Protein AF-A0A395HNA8-F1 (afdb_monomer_lite)

Structure (mmCIF, N/CA/C/O backbone):
data_AF-A0A395HNA8-F1
#
_entry.id   AF-A0A395HNA8-F1
#
loop_
_atom_site.group_PDB
_atom_site.id
_atom_site.type_symbol
_atom_site.label_atom_id
_atom_site.label_alt_id
_atom_site.label_comp_id
_atom_site.label_asym_id
_atom_site.label_entity_id
_atom_site.label_seq_id
_atom_site.pdbx_PDB_ins_code
_atom_site.Cartn_x
_atom_site.Cartn_y
_atom_site.Cartn_z
_atom_site.occupancy
_atom_site.B_iso_or_equiv
_atom_site.auth_seq_id
_atom_site.auth_comp_id
_atom_site.auth_asym_id
_atom_site.auth_atom_id
_atom_site.pdbx_PDB_model_num
ATOM 1 N N . MET A 1 1 ? -15.014 21.613 -19.833 1.00 39.00 1 MET A N 1
ATOM 2 C CA . MET A 1 1 ? -14.353 20.882 -18.732 1.00 39.00 1 MET A CA 1
ATOM 3 C C . MET A 1 1 ? -13.780 19.613 -19.334 1.00 39.00 1 MET A C 1
ATOM 5 O O . MET A 1 1 ? -14.557 18.768 -19.755 1.00 39.00 1 MET A O 1
ATOM 9 N N . GLY A 1 2 ? -12.462 19.560 -19.545 1.00 47.81 2 GLY A N 1
ATOM 10 C CA . GLY A 1 2 ? -11.813 18.391 -20.146 1.00 47.81 2 GLY A CA 1
ATOM 11 C C . GLY A 1 2 ? -11.965 17.175 -19.237 1.00 47.81 2 GLY A C 1
ATOM 12 O O . GLY A 1 2 ? -11.957 17.330 -18.017 1.00 47.81 2 GLY A O 1
ATOM 13 N N . ALA A 1 3 ? -12.154 15.992 -19.821 1.00 52.19 3 ALA A N 1
ATOM 14 C CA . ALA A 1 3 ? -12.231 14.750 -19.063 1.00 52.19 3 ALA A CA 1
ATOM 15 C C . ALA A 1 3 ? -10.978 14.605 -18.183 1.00 52.19 3 ALA A C 1
ATOM 17 O O . ALA A 1 3 ? -9.857 14.671 -18.689 1.00 52.19 3 ALA A O 1
ATOM 18 N N . THR A 1 4 ? -11.173 14.443 -16.874 1.00 70.62 4 THR A N 1
ATOM 19 C CA . THR A 1 4 ? -10.102 14.177 -15.909 1.00 70.62 4 THR A CA 1
ATOM 20 C C . THR A 1 4 ? -9.302 12.963 -16.372 1.00 70.62 4 THR A C 1
ATOM 22 O O . THR A 1 4 ? -9.892 11.926 -16.690 1.00 70.62 4 THR A O 1
ATOM 25 N N . SER A 1 5 ? -7.973 13.077 -16.454 1.00 89.06 5 SER A N 1
ATOM 26 C CA . SER A 1 5 ? -7.165 11.969 -16.958 1.00 89.06 5 SER A CA 1
ATOM 27 C C . SER A 1 5 ? -7.232 10.778 -15.995 1.00 89.06 5 SER A C 1
ATOM 29 O O . SER A 1 5 ? -7.458 10.933 -14.793 1.00 89.06 5 SER A O 1
ATOM 31 N N . ILE A 1 6 ? -7.001 9.564 -16.503 1.00 90.75 6 ILE A N 1
ATOM 32 C CA . ILE A 1 6 ? -6.923 8.353 -15.666 1.00 90.75 6 ILE A CA 1
ATOM 33 C C . ILE A 1 6 ? -5.898 8.530 -14.534 1.00 90.75 6 ILE A C 1
ATOM 35 O O . ILE A 1 6 ? -6.117 8.077 -13.415 1.00 90.75 6 ILE A O 1
ATOM 39 N N . LEU A 1 7 ? -4.792 9.223 -14.807 1.00 91.12 7 LEU A N 1
ATOM 40 C CA . LEU A 1 7 ? -3.753 9.479 -13.816 1.00 91.12 7 LEU A CA 1
ATOM 41 C C . LEU A 1 7 ? -4.215 10.458 -12.731 1.00 91.12 7 LEU A C 1
ATOM 43 O O . LEU A 1 7 ? -3.875 10.263 -11.567 1.00 91.12 7 LEU A O 1
ATOM 47 N N . ASP A 1 8 ? -5.023 11.459 -13.075 1.00 91.44 8 ASP A N 1
ATOM 48 C CA . ASP A 1 8 ? -5.587 12.390 -12.090 1.00 91.44 8 ASP A CA 1
ATOM 49 C C . ASP A 1 8 ? -6.594 11.672 -11.182 1.00 91.44 8 ASP A C 1
ATOM 51 O O . ASP A 1 8 ? -6.553 11.828 -9.963 1.00 91.44 8 ASP A O 1
ATOM 55 N N . ARG A 1 9 ? -7.442 10.805 -11.759 1.00 94.12 9 ARG A N 1
ATOM 56 C CA . ARG A 1 9 ? -8.370 9.954 -10.992 1.00 94.12 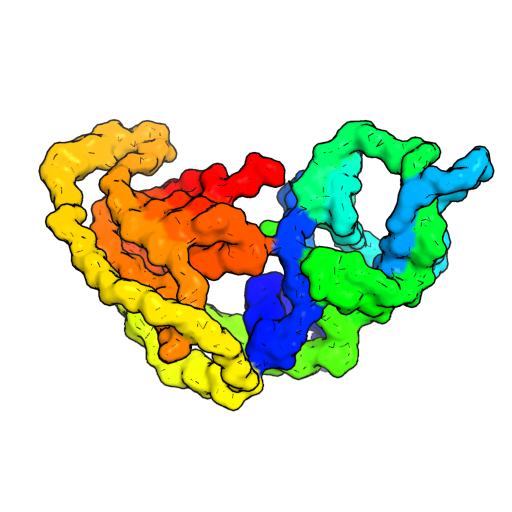9 ARG A CA 1
ATOM 57 C C . ARG A 1 9 ? -7.619 9.025 -10.042 1.00 94.12 9 ARG A C 1
ATOM 59 O O . ARG A 1 9 ? -7.966 8.935 -8.870 1.00 94.12 9 ARG A O 1
ATOM 66 N N . LEU A 1 10 ? -6.556 8.375 -10.521 1.00 92.81 10 LEU A N 1
ATOM 67 C CA . LEU A 1 10 ? -5.729 7.503 -9.686 1.00 92.81 10 LEU A CA 1
ATOM 68 C C . LEU A 1 10 ? -4.993 8.291 -8.591 1.00 92.81 10 LEU A C 1
ATOM 70 O O . LEU A 1 10 ? -4.874 7.808 -7.471 1.00 92.81 10 LEU A O 1
ATOM 74 N N . SER A 1 11 ? -4.554 9.520 -8.882 1.00 92.88 11 SER A N 1
ATOM 75 C CA . SER A 1 11 ? -3.920 10.410 -7.897 1.00 92.88 11 SER A CA 1
ATOM 76 C C . SER A 1 11 ? -4.855 10.823 -6.763 1.00 92.88 11 SER A C 1
ATOM 78 O O . SER A 1 11 ? -4.369 11.158 -5.683 1.00 92.88 11 SER A O 1
ATOM 80 N N . ALA A 1 12 ? -6.172 10.807 -6.973 1.00 93.56 12 ALA A N 1
ATOM 81 C CA . ALA A 1 12 ? -7.147 11.127 -5.933 1.00 93.56 12 ALA A CA 1
ATOM 82 C C . ALA A 1 12 ? -7.336 9.989 -4.912 1.00 93.56 12 ALA A C 1
ATOM 84 O O . ALA A 1 12 ? -7.778 10.248 -3.798 1.00 93.56 12 ALA A O 1
ATOM 85 N N . LEU A 1 13 ? -6.959 8.756 -5.262 1.00 93.81 13 LEU A N 1
ATOM 86 C CA . LEU A 1 13 ? -7.091 7.571 -4.412 1.00 93.81 13 LEU A CA 1
ATOM 87 C C . LEU A 1 13 ? -5.788 7.279 -3.644 1.00 93.81 13 LEU A C 1
ATOM 89 O O . LEU A 1 13 ? -4.713 7.796 -3.977 1.00 93.81 13 LEU A O 1
ATOM 93 N N . ASP A 1 14 ? -5.872 6.435 -2.615 1.00 92.06 14 ASP A N 1
ATOM 94 C CA . ASP A 1 14 ? -4.711 5.831 -1.950 1.00 92.06 14 ASP A CA 1
ATOM 95 C C . ASP A 1 14 ? -4.499 4.368 -2.372 1.00 92.06 14 ASP A C 1
ATOM 97 O O . ASP A 1 14 ? -5.388 3.708 -2.921 1.00 92.06 14 ASP A O 1
ATOM 101 N N . THR A 1 15 ? -3.286 3.855 -2.149 1.00 93.69 15 THR A N 1
ATOM 102 C CA . THR A 1 15 ? -2.931 2.475 -2.519 1.00 93.69 15 THR A CA 1
ATOM 103 C C . THR A 1 15 ? -3.811 1.435 -1.827 1.00 93.69 15 THR A C 1
ATOM 105 O O . THR A 1 15 ? -4.119 0.401 -2.422 1.00 93.69 15 THR A O 1
ATOM 108 N N . ASN A 1 16 ? -4.258 1.698 -0.598 1.00 91.06 16 ASN A N 1
ATOM 109 C CA . ASN A 1 16 ? -5.049 0.759 0.188 1.00 91.06 16 ASN A CA 1
ATOM 110 C C . ASN A 1 16 ? -6.434 0.555 -0.421 1.00 91.06 16 ASN A C 1
ATOM 112 O O . ASN A 1 16 ? -6.836 -0.592 -0.613 1.00 91.06 16 ASN A O 1
ATOM 116 N N . THR A 1 17 ? -7.087 1.640 -0.819 1.00 92.75 17 THR A N 1
ATOM 117 C CA . THR A 1 17 ? -8.378 1.643 -1.509 1.00 92.75 17 THR A CA 1
ATOM 118 C C . THR A 1 17 ? -8.298 0.909 -2.847 1.00 92.75 17 THR A C 1
ATOM 120 O O . THR A 1 17 ? -9.148 0.076 -3.170 1.00 92.75 17 THR A O 1
ATOM 123 N N . VAL A 1 18 ? -7.251 1.177 -3.637 1.00 95.75 18 VAL A N 1
ATOM 124 C CA . VAL A 1 18 ? -7.047 0.504 -4.931 1.00 95.75 18 VAL A CA 1
ATOM 125 C C . VAL A 1 18 ? -6.781 -0.993 -4.729 1.00 95.75 18 VAL A C 1
ATOM 127 O O . VAL A 1 18 ? -7.312 -1.817 -5.474 1.00 95.75 18 VAL A O 1
ATOM 130 N N . SER A 1 19 ? -6.009 -1.358 -3.702 1.00 93.88 19 SER A N 1
ATOM 131 C CA . SER A 1 19 ? -5.767 -2.752 -3.312 1.00 93.88 19 SER A CA 1
ATOM 132 C C . SER A 1 19 ? -7.059 -3.476 -2.912 1.00 93.88 19 SER A C 1
ATOM 134 O O . SER A 1 19 ? -7.301 -4.586 -3.385 1.00 93.88 19 SER A O 1
ATOM 136 N N . ASP A 1 20 ? -7.930 -2.842 -2.116 1.00 90.69 20 ASP A N 1
ATOM 137 C CA . ASP A 1 20 ? -9.228 -3.422 -1.740 1.00 90.69 20 ASP A CA 1
ATOM 138 C C . ASP A 1 20 ? -10.100 -3.673 -2.971 1.00 90.69 20 ASP A C 1
ATOM 140 O O . ASP A 1 20 ? -10.641 -4.768 -3.140 1.00 90.69 20 ASP A O 1
ATOM 144 N N . ALA A 1 21 ? -10.186 -2.693 -3.875 1.00 93.19 21 ALA A N 1
ATOM 145 C CA . ALA A 1 21 ? -10.936 -2.836 -5.118 1.00 93.19 21 ALA A CA 1
ATOM 146 C C . ALA A 1 21 ? -10.423 -4.007 -5.975 1.00 93.19 21 ALA A C 1
ATOM 148 O O . ALA A 1 21 ? -11.216 -4.792 -6.494 1.00 93.19 21 ALA A O 1
ATOM 149 N N . LEU A 1 22 ? -9.104 -4.162 -6.104 1.00 93.62 22 LEU A N 1
ATOM 150 C CA . LEU A 1 22 ? -8.510 -5.307 -6.796 1.00 93.62 22 LEU A CA 1
ATOM 151 C C . LEU A 1 22 ? -8.852 -6.632 -6.104 1.00 93.62 22 LEU A C 1
ATOM 153 O O . LEU A 1 22 ? -9.242 -7.581 -6.785 1.00 93.62 22 LEU A O 1
ATOM 157 N N . GLY A 1 23 ? -8.768 -6.680 -4.771 1.00 89.06 23 GLY A N 1
ATOM 158 C CA . GLY A 1 23 ? -9.108 -7.855 -3.969 1.00 89.06 23 GLY A CA 1
ATOM 159 C C . GLY A 1 23 ? -10.550 -8.319 -4.185 1.00 89.06 23 GLY A C 1
ATOM 160 O O . GLY A 1 23 ? -10.779 -9.492 -4.473 1.00 89.06 23 GLY A O 1
ATOM 161 N N . PHE A 1 24 ? -11.514 -7.395 -4.152 1.00 86.25 24 PHE A N 1
ATOM 162 C CA . PHE A 1 24 ? -12.924 -7.691 -4.444 1.00 86.25 24 PHE A CA 1
ATOM 163 C C . PHE A 1 24 ? -13.160 -8.182 -5.877 1.00 86.25 24 PHE A C 1
ATOM 165 O O . PHE A 1 24 ? -14.060 -8.983 -6.115 1.00 86.25 24 PHE A O 1
ATOM 172 N N . LEU A 1 25 ? -12.345 -7.733 -6.834 1.00 88.19 25 LEU A N 1
ATOM 173 C CA . LEU A 1 25 ? -12.396 -8.187 -8.226 1.00 88.19 25 LEU A CA 1
ATOM 174 C C . LEU A 1 25 ? -11.630 -9.502 -8.463 1.00 88.19 25 LEU A C 1
ATOM 176 O O . LEU A 1 25 ? -11.565 -9.963 -9.604 1.00 88.19 25 LEU A O 1
ATOM 180 N N . GLY A 1 26 ? -11.021 -10.092 -7.427 1.00 89.62 26 GLY A N 1
ATOM 181 C CA . GLY A 1 26 ? -10.185 -11.291 -7.545 1.00 89.62 26 GLY A CA 1
ATOM 182 C C . GLY A 1 26 ? -8.881 -11.059 -8.318 1.00 89.62 26 GLY A C 1
ATOM 183 O O . GLY A 1 26 ? -8.306 -12.000 -8.866 1.00 89.62 26 GLY A O 1
ATOM 184 N N . LEU A 1 27 ? -8.419 -9.809 -8.406 1.00 90.75 27 LEU A N 1
ATOM 185 C CA . LEU A 1 27 ? -7.215 -9.421 -9.133 1.00 90.75 27 LEU A CA 1
ATOM 186 C C . LEU A 1 27 ? -6.031 -9.278 -8.173 1.00 90.75 27 LEU A C 1
ATOM 188 O O . LEU A 1 27 ? -6.112 -8.604 -7.149 1.00 90.75 27 LEU A O 1
ATOM 192 N N . LYS A 1 28 ? -4.889 -9.862 -8.541 1.00 91.25 28 LYS A N 1
ATOM 193 C CA . LYS A 1 28 ? -3.619 -9.629 -7.846 1.00 91.25 28 LYS A CA 1
ATOM 194 C C . LYS A 1 28 ? -2.956 -8.383 -8.418 1.00 91.25 28 LYS A C 1
ATOM 196 O O . LYS A 1 28 ? -2.616 -8.369 -9.597 1.00 91.25 28 LYS A O 1
ATOM 201 N N . GLY A 1 29 ? -2.754 -7.369 -7.584 1.00 89.56 29 GLY A N 1
ATOM 202 C CA . GLY A 1 29 ? -2.055 -6.145 -7.990 1.00 89.56 29 GLY A CA 1
ATOM 203 C C . GLY A 1 29 ? -1.286 -5.443 -6.875 1.00 89.56 29 GLY A C 1
ATOM 204 O O . GLY A 1 29 ? -0.334 -4.722 -7.157 1.00 89.56 29 GLY A O 1
ATOM 205 N N . ALA A 1 30 ? -1.627 -5.683 -5.608 1.00 88.12 30 ALA A N 1
ATOM 206 C CA . ALA A 1 30 ? -0.833 -5.198 -4.488 1.00 88.12 30 ALA A CA 1
ATOM 207 C C . ALA A 1 30 ? 0.459 -6.010 -4.332 1.00 88.12 30 ALA A C 1
ATOM 209 O O . ALA A 1 30 ? 0.435 -7.242 -4.313 1.00 88.12 30 ALA A O 1
ATOM 210 N N . THR A 1 31 ? 1.582 -5.308 -4.203 1.00 86.81 31 THR A N 1
ATOM 211 C CA . THR A 1 31 ? 2.885 -5.916 -3.905 1.00 86.81 31 THR A CA 1
ATOM 212 C C . THR A 1 31 ? 3.178 -5.818 -2.410 1.00 86.81 31 THR A C 1
ATOM 214 O O . THR A 1 31 ? 2.814 -4.839 -1.760 1.00 86.81 31 THR A O 1
ATOM 217 N N . TYR A 1 32 ? 3.859 -6.819 -1.850 1.00 83.31 32 TYR A N 1
ATOM 218 C CA . TYR A 1 32 ? 4.279 -6.818 -0.446 1.00 83.31 32 TYR A CA 1
ATOM 219 C C . TYR A 1 32 ? 5.795 -6.617 -0.331 1.00 83.31 32 TYR A C 1
ATOM 221 O O . TYR A 1 32 ? 6.582 -7.200 -1.082 1.00 83.31 32 TYR A O 1
ATOM 229 N N . GLY A 1 33 ? 6.218 -5.796 0.632 1.00 82.12 33 GLY A N 1
ATOM 230 C CA . GLY A 1 33 ? 7.631 -5.512 0.916 1.00 82.12 33 GLY A CA 1
ATOM 231 C C . GLY A 1 33 ? 8.284 -4.431 0.045 1.00 82.12 33 GLY A C 1
ATOM 232 O O . GLY A 1 33 ? 9.395 -4.021 0.358 1.00 82.12 33 GLY A O 1
ATOM 233 N N . LEU A 1 34 ? 7.613 -3.921 -0.996 1.00 89.56 34 LEU A N 1
ATOM 234 C CA . LEU A 1 34 ? 8.101 -2.772 -1.770 1.00 89.56 34 LEU A CA 1
ATOM 235 C C . LEU A 1 34 ? 7.687 -1.478 -1.063 1.00 89.56 34 LEU A C 1
ATOM 237 O O . LEU A 1 34 ? 6.536 -1.044 -1.152 1.00 89.56 34 LEU A O 1
ATOM 241 N N . ARG A 1 35 ? 8.616 -0.888 -0.310 1.00 89.56 35 ARG A N 1
ATOM 242 C CA . ARG A 1 35 ? 8.392 0.299 0.527 1.00 89.56 35 ARG A CA 1
ATOM 243 C C . ARG A 1 35 ? 9.139 1.505 -0.041 1.00 89.56 35 ARG A C 1
ATOM 245 O O . ARG A 1 35 ? 10.134 1.320 -0.746 1.00 89.56 35 ARG A O 1
ATOM 252 N N . PRO A 1 36 ? 8.689 2.738 0.242 1.00 92.25 36 PRO A N 1
ATOM 253 C CA . PRO A 1 36 ? 9.460 3.914 -0.138 1.00 92.25 36 PRO A CA 1
ATOM 254 C C . PRO A 1 36 ? 10.807 3.899 0.602 1.00 92.25 36 PRO A C 1
ATOM 256 O O . PRO A 1 36 ? 10.862 3.678 1.812 1.00 92.25 36 PRO A O 1
ATOM 259 N N . LEU A 1 37 ? 11.907 4.119 -0.119 1.00 93.12 37 LEU A N 1
ATOM 260 C CA . LEU A 1 37 ? 13.259 4.060 0.456 1.00 93.12 37 LEU A CA 1
ATOM 261 C C . LEU A 1 37 ? 13.662 5.354 1.181 1.00 93.12 37 LEU A C 1
ATOM 263 O O . LEU A 1 37 ? 14.676 5.401 1.873 1.00 93.12 37 LEU A O 1
ATOM 267 N N . TRP A 1 38 ? 12.849 6.396 1.045 1.00 91.38 38 TRP A N 1
ATOM 268 C CA . TRP A 1 38 ? 12.901 7.646 1.800 1.00 91.38 38 TRP A CA 1
ATOM 269 C C . TRP A 1 38 ? 11.474 8.183 1.967 1.00 91.38 38 TRP A C 1
ATOM 271 O O . TRP A 1 38 ? 10.526 7.484 1.620 1.00 91.38 38 TRP A O 1
ATOM 281 N N . ASP A 1 39 ? 11.283 9.391 2.500 1.00 89.38 39 ASP A N 1
ATOM 282 C CA . ASP A 1 39 ? 9.949 10.002 2.597 1.00 89.38 39 ASP A CA 1
ATOM 283 C C . ASP A 1 39 ? 9.400 10.448 1.224 1.00 89.38 39 ASP A C 1
ATOM 285 O O . ASP A 1 39 ? 9.294 11.638 0.932 1.00 89.38 39 ASP A O 1
ATOM 289 N N . CYS A 1 40 ? 9.134 9.471 0.354 1.00 90.69 40 CYS A N 1
ATOM 290 C CA . CYS A 1 40 ? 8.756 9.687 -1.035 1.00 90.69 40 CYS A CA 1
ATOM 291 C C . CYS A 1 40 ? 7.359 10.321 -1.123 1.00 90.69 40 CYS A C 1
ATOM 293 O O . CYS A 1 40 ? 6.435 9.851 -0.444 1.00 90.69 40 CYS A O 1
ATOM 295 N N . PRO A 1 41 ? 7.156 11.317 -2.004 1.00 91.56 41 PRO A N 1
ATOM 296 C CA . PRO A 1 41 ? 5.814 11.731 -2.381 1.00 91.56 41 PRO A CA 1
ATOM 297 C C . PRO A 1 41 ? 5.070 10.576 -3.067 1.00 91.56 41 PRO A C 1
ATOM 299 O O . PRO A 1 41 ? 5.676 9.686 -3.664 1.00 91.56 41 PRO A O 1
ATOM 302 N N . LYS A 1 42 ? 3.735 10.609 -3.011 1.00 92.94 42 LYS A N 1
ATOM 303 C CA . LYS A 1 42 ? 2.902 9.669 -3.770 1.00 92.94 42 LYS A CA 1
ATOM 304 C C . LYS A 1 42 ? 3.165 9.838 -5.265 1.00 92.94 42 LYS A C 1
ATOM 306 O O . LYS A 1 42 ? 3.171 10.960 -5.771 1.00 92.94 42 LYS A O 1
ATOM 311 N N . ILE A 1 43 ? 3.305 8.722 -5.970 1.00 94.31 43 ILE A N 1
ATOM 312 C CA . ILE A 1 43 ? 3.463 8.694 -7.422 1.00 94.31 43 ILE A CA 1
ATOM 313 C C . ILE A 1 43 ? 2.360 7.863 -8.067 1.00 94.31 43 ILE A C 1
ATOM 315 O O . ILE A 1 43 ? 1.935 6.834 -7.541 1.00 94.31 43 ILE A O 1
ATOM 319 N N . VAL A 1 44 ? 1.927 8.299 -9.248 1.00 95.31 44 VAL A N 1
ATOM 320 C CA . VAL A 1 44 ? 1.093 7.503 -10.150 1.00 95.31 44 VAL A CA 1
ATOM 321 C C . VAL A 1 44 ? 1.667 7.545 -11.555 1.00 95.31 44 VAL A C 1
ATOM 323 O O . VAL A 1 44 ? 2.202 8.568 -11.981 1.00 95.31 44 VAL A O 1
ATOM 326 N N . GLY A 1 45 ? 1.553 6.468 -12.318 1.00 93.62 45 GLY A N 1
ATOM 327 C CA . GLY A 1 45 ? 2.124 6.425 -13.661 1.00 93.62 45 GLY A CA 1
ATOM 328 C C . GLY A 1 45 ? 1.754 5.181 -14.442 1.00 93.62 45 GLY A C 1
ATOM 329 O O . GLY A 1 45 ? 0.947 4.373 -13.9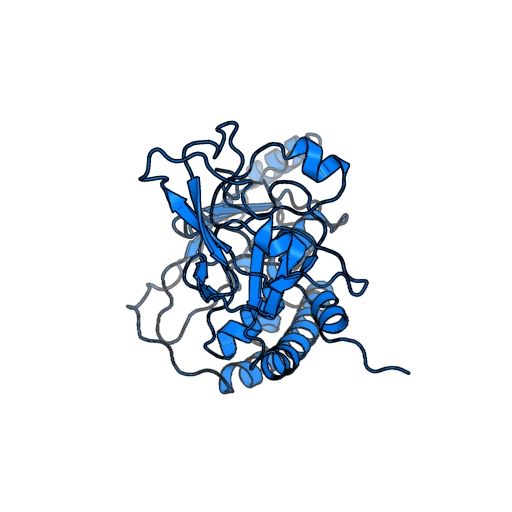93 1.00 93.62 45 GLY A O 1
ATOM 330 N N . ARG A 1 46 ? 2.353 5.051 -15.625 1.00 93.31 46 ARG A N 1
ATOM 331 C CA . ARG A 1 46 ? 2.332 3.811 -16.400 1.00 93.31 46 ARG A CA 1
ATOM 332 C C . ARG A 1 46 ? 3.640 3.055 -16.205 1.00 93.31 46 ARG A C 1
ATOM 334 O O . ARG A 1 46 ? 4.706 3.668 -16.149 1.00 93.31 46 ARG A O 1
ATOM 341 N N . ALA A 1 47 ? 3.555 1.738 -16.104 1.00 93.62 47 ALA A N 1
ATOM 342 C CA . ALA A 1 47 ? 4.688 0.860 -15.903 1.00 93.62 47 ALA A CA 1
ATOM 343 C C . ALA A 1 47 ? 5.547 0.803 -17.170 1.00 93.62 47 ALA A C 1
ATOM 345 O O . ALA A 1 47 ? 5.049 0.554 -18.268 1.00 93.62 47 ALA A O 1
ATOM 346 N N . SER A 1 48 ? 6.853 1.005 -17.004 1.00 92.81 48 SER A N 1
ATOM 347 C CA . SER A 1 48 ? 7.857 0.609 -17.991 1.00 92.81 48 SER A CA 1
ATOM 348 C C . SER A 1 48 ? 8.673 -0.526 -17.396 1.00 92.81 48 SER A C 1
ATOM 350 O O . SER A 1 48 ? 9.357 -0.332 -16.391 1.00 92.81 48 SER A O 1
ATOM 352 N N . THR A 1 49 ? 8.542 -1.726 -17.958 1.00 93.25 49 THR A N 1
ATOM 353 C CA . THR A 1 49 ? 9.092 -2.940 -17.347 1.00 93.25 49 THR A CA 1
ATOM 354 C C . THR A 1 49 ? 10.532 -3.178 -17.785 1.00 93.25 49 THR A C 1
ATOM 356 O O . THR A 1 49 ? 10.884 -3.050 -18.961 1.00 93.25 49 THR A O 1
ATOM 359 N N . VAL A 1 50 ? 11.383 -3.554 -16.827 1.00 92.44 50 VAL A N 1
ATOM 360 C CA . VAL A 1 50 ? 12.784 -3.905 -17.079 1.00 92.44 50 VAL A CA 1
ATOM 361 C C . VAL A 1 50 ? 13.139 -5.140 -16.281 1.00 92.44 50 VAL A C 1
ATOM 363 O O . VAL A 1 50 ? 13.054 -5.141 -15.054 1.00 92.44 50 VAL A O 1
ATOM 366 N N . LYS A 1 51 ? 13.570 -6.188 -16.976 1.00 91.75 51 LYS A N 1
ATOM 367 C CA . LYS A 1 51 ? 14.055 -7.406 -16.342 1.00 91.75 51 LYS A CA 1
ATOM 368 C C . LYS A 1 51 ? 15.569 -7.352 -16.257 1.00 91.75 51 LYS A C 1
ATOM 370 O O . LYS A 1 51 ? 16.251 -7.162 -17.262 1.00 91.75 51 LYS A O 1
ATOM 375 N N . VAL A 1 52 ? 16.092 -7.561 -15.058 1.00 91.25 52 VAL A N 1
ATOM 376 C CA . VAL A 1 52 ? 17.529 -7.667 -14.799 1.00 91.25 52 VAL A CA 1
ATOM 377 C C . VAL A 1 52 ? 17.858 -9.040 -14.225 1.00 91.25 52 VAL A C 1
ATOM 379 O O . VAL A 1 52 ? 16.986 -9.719 -13.683 1.00 91.25 52 VAL A O 1
ATOM 382 N N . GLY A 1 53 ? 19.108 -9.467 -14.356 1.00 89.94 53 GLY A N 1
ATOM 383 C CA . GLY A 1 53 ? 19.568 -10.748 -13.830 1.00 89.94 53 GLY A CA 1
ATOM 384 C C . GLY A 1 53 ? 21.075 -10.788 -13.623 1.00 89.94 53 GLY A C 1
ATOM 385 O O . GLY A 1 53 ? 21.761 -9.811 -13.939 1.00 89.94 53 GLY A O 1
ATOM 386 N N . PRO A 1 54 ? 21.600 -11.891 -13.064 1.00 89.56 54 PRO A N 1
ATOM 387 C CA . PRO A 1 54 ? 23.022 -12.022 -12.806 1.00 89.56 54 PRO A CA 1
ATOM 388 C C . PRO A 1 54 ? 23.800 -11.958 -14.117 1.00 89.56 54 PRO A C 1
ATOM 390 O O . PRO A 1 54 ? 23.418 -12.560 -15.122 1.00 89.56 54 PRO A O 1
ATOM 393 N N . LYS A 1 55 ? 24.914 -11.235 -14.090 1.00 84.00 55 LYS A N 1
ATOM 394 C CA . LYS A 1 55 ? 25.880 -11.258 -15.180 1.00 84.00 55 LYS A CA 1
ATOM 395 C C . LYS A 1 55 ? 26.529 -12.641 -15.231 1.00 84.00 55 LYS A C 1
ATOM 397 O O . LYS A 1 55 ? 27.071 -13.098 -14.228 1.00 84.00 55 LYS A O 1
ATOM 402 N N . THR A 1 56 ? 26.456 -13.298 -16.382 1.00 82.69 56 THR A N 1
ATOM 403 C CA . THR A 1 56 ? 27.008 -14.648 -16.593 1.00 82.69 56 THR A CA 1
ATOM 404 C C . THR A 1 56 ? 28.166 -14.665 -17.587 1.00 82.69 56 THR A C 1
ATOM 406 O O . THR A 1 56 ? 28.919 -15.633 -17.627 1.00 82.69 56 THR A O 1
ATOM 409 N N . ASP A 1 57 ? 28.353 -13.588 -18.349 1.00 75.94 57 ASP A N 1
ATOM 410 C CA . ASP A 1 57 ? 29.361 -13.447 -19.390 1.00 75.94 57 ASP A CA 1
ATOM 411 C C . ASP A 1 57 ? 30.460 -12.433 -19.020 1.00 75.94 57 ASP A C 1
ATOM 413 O O . ASP A 1 57 ? 30.312 -11.581 -18.142 1.00 75.94 57 ASP A O 1
ATOM 417 N N . ALA A 1 58 ? 31.609 -12.529 -19.694 1.00 67.38 58 ALA A N 1
ATOM 418 C CA . ALA A 1 58 ? 32.763 -11.659 -19.446 1.00 67.38 58 ALA A CA 1
ATOM 419 C C . ALA A 1 58 ? 32.654 -10.275 -20.123 1.00 67.38 58 ALA A C 1
ATOM 421 O O . ALA A 1 58 ? 33.473 -9.394 -19.855 1.00 67.38 58 ALA A O 1
ATOM 422 N N . ALA A 1 59 ? 31.660 -10.064 -20.994 1.00 64.44 59 ALA A N 1
ATOM 423 C CA . ALA A 1 59 ? 31.502 -8.836 -21.770 1.00 64.44 59 ALA A CA 1
ATOM 424 C C . ALA A 1 59 ? 31.215 -7.617 -20.878 1.00 64.44 59 ALA A C 1
ATOM 426 O O . ALA A 1 59 ? 30.600 -7.729 -19.819 1.00 64.44 59 ALA A O 1
ATOM 427 N N . SER A 1 60 ? 31.667 -6.424 -21.275 1.00 58.00 60 SER A N 1
ATOM 428 C CA . SER A 1 60 ? 31.374 -5.197 -20.522 1.00 58.00 60 SER A CA 1
ATOM 429 C C . SER A 1 60 ? 29.868 -4.910 -20.519 1.00 58.00 60 SER A C 1
ATOM 431 O O . SER A 1 60 ? 29.209 -4.981 -21.550 1.00 58.00 60 SER A O 1
ATOM 433 N N . THR A 1 61 ? 29.320 -4.577 -19.352 1.00 58.03 61 THR A N 1
ATOM 434 C CA . THR A 1 61 ? 27.909 -4.198 -19.193 1.00 58.03 61 THR A CA 1
ATOM 435 C C . THR A 1 61 ? 27.675 -2.787 -19.728 1.00 58.03 61 THR A C 1
ATOM 437 O O . THR A 1 61 ? 28.237 -1.838 -19.180 1.00 58.03 61 THR A O 1
ATOM 440 N N . THR A 1 62 ? 26.806 -2.633 -20.731 1.00 56.56 62 THR A N 1
ATOM 441 C CA . THR A 1 62 ? 26.203 -1.335 -21.092 1.00 56.56 62 THR A CA 1
ATOM 442 C C . THR A 1 62 ? 25.460 -0.753 -19.882 1.00 56.56 62 THR A C 1
ATOM 444 O O . THR A 1 62 ? 25.002 -1.501 -19.013 1.00 56.56 62 THR A O 1
ATOM 447 N N . HIS A 1 63 ? 25.350 0.578 -19.801 1.00 63.50 63 HIS A N 1
ATOM 448 C CA . HIS A 1 63 ? 24.579 1.254 -18.755 1.00 63.50 63 HIS A CA 1
ATOM 449 C C . HIS A 1 63 ? 23.178 0.636 -18.626 1.00 63.50 63 HIS A C 1
ATOM 451 O O . HIS A 1 63 ? 22.420 0.557 -19.594 1.00 63.50 63 HIS A O 1
ATOM 457 N N . LEU A 1 64 ? 22.853 0.169 -17.417 1.00 63.19 64 LEU A N 1
ATOM 458 C CA . LEU A 1 64 ? 21.524 -0.348 -17.108 1.00 63.19 64 LEU A CA 1
ATOM 459 C C . LEU A 1 64 ? 20.498 0.760 -17.394 1.00 63.19 64 LEU A C 1
ATOM 461 O O . LEU A 1 64 ? 20.736 1.914 -17.042 1.00 63.19 64 LEU A O 1
ATOM 465 N N . LEU A 1 65 ? 19.351 0.395 -17.974 1.00 69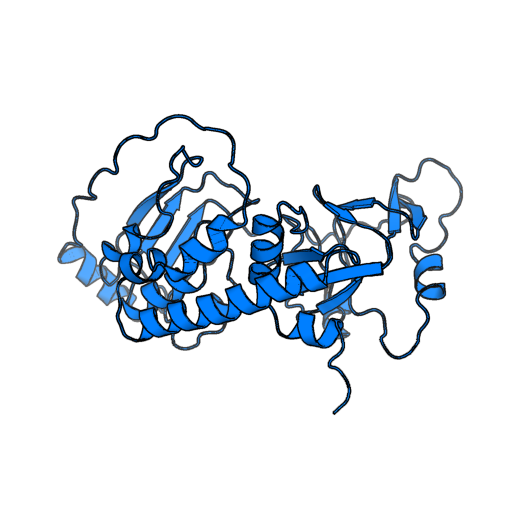.00 65 LEU A N 1
ATOM 466 C CA . LEU A 1 65 ? 18.176 1.260 -18.169 1.00 69.00 65 LEU A CA 1
ATOM 467 C C . LEU A 1 65 ? 18.232 2.278 -19.325 1.00 69.00 65 LEU A C 1
ATOM 469 O O . LEU A 1 65 ? 17.196 2.877 -19.610 1.00 69.00 65 LEU A O 1
ATOM 473 N N . THR A 1 66 ? 19.348 2.442 -20.050 1.00 65.81 66 THR A N 1
ATOM 474 C CA . THR A 1 66 ? 19.429 3.395 -21.186 1.00 65.81 66 THR A CA 1
ATOM 475 C C . THR A 1 66 ? 18.334 3.141 -22.224 1.00 65.81 66 THR A C 1
ATOM 477 O O . THR A 1 66 ? 17.579 4.041 -22.571 1.00 65.81 66 THR A O 1
ATOM 480 N N . SER A 1 67 ? 18.149 1.874 -22.609 1.00 63.91 67 SER A N 1
ATOM 481 C CA . SER A 1 67 ? 17.121 1.465 -23.579 1.00 63.91 67 SER A CA 1
ATOM 482 C C . SER A 1 67 ? 15.680 1.793 -23.167 1.00 63.91 67 SER A C 1
ATOM 484 O O . SER A 1 67 ? 14.792 1.815 -24.014 1.00 63.91 67 SER A O 1
ATOM 486 N N . VAL A 1 68 ? 15.427 2.006 -21.876 1.00 66.56 68 VAL A N 1
ATOM 487 C CA . VAL A 1 68 ? 14.095 2.305 -21.337 1.00 66.56 68 VAL A CA 1
ATOM 488 C C . VAL A 1 68 ? 13.884 3.807 -21.315 1.00 66.56 68 VAL A C 1
ATOM 490 O O . VAL A 1 68 ? 12.841 4.267 -21.763 1.00 66.56 68 VAL A O 1
ATOM 493 N N . ILE A 1 69 ? 14.894 4.564 -20.878 1.00 69.94 69 ILE A N 1
ATOM 494 C CA . ILE A 1 69 ? 14.884 6.032 -20.908 1.00 69.94 69 ILE A CA 1
ATOM 495 C C . ILE A 1 69 ? 14.637 6.530 -22.338 1.00 69.94 69 ILE A C 1
ATOM 497 O O . ILE A 1 69 ? 13.767 7.371 -22.537 1.00 69.94 69 ILE A O 1
ATOM 501 N N . ASP A 1 70 ? 15.301 5.934 -23.332 1.00 64.25 70 ASP A N 1
ATOM 502 C CA . ASP A 1 70 ? 15.128 6.302 -24.745 1.00 64.25 70 ASP A CA 1
ATOM 503 C C . ASP A 1 70 ? 13.725 5.963 -25.293 1.00 64.25 70 ASP A C 1
ATOM 505 O O . ASP A 1 70 ? 13.242 6.595 -26.234 1.00 64.25 70 ASP A O 1
ATOM 509 N N . ARG A 1 71 ? 13.053 4.950 -24.723 1.00 63.09 71 ARG A N 1
ATOM 510 C CA . ARG A 1 71 ? 11.717 4.488 -25.147 1.00 63.09 71 ARG A CA 1
ATOM 511 C C . ARG A 1 71 ? 10.572 5.219 -24.462 1.00 63.09 71 ARG A C 1
ATOM 513 O O . ARG A 1 71 ? 9.476 5.275 -25.027 1.00 63.09 71 ARG A O 1
ATOM 520 N N . VAL A 1 72 ? 10.786 5.747 -23.258 1.00 60.97 72 VAL A N 1
ATOM 521 C CA . VAL A 1 72 ? 9.802 6.591 -22.578 1.00 60.97 72 VAL A CA 1
ATOM 522 C C . VAL A 1 72 ? 9.692 7.877 -23.392 1.00 60.97 72 VAL A C 1
ATOM 524 O O . VAL A 1 72 ? 10.490 8.796 -23.241 1.00 60.97 72 VAL A O 1
ATOM 527 N N . LYS A 1 73 ? 8.712 7.925 -24.305 1.00 53.09 73 LYS A N 1
ATOM 528 C CA . LYS A 1 73 ? 8.395 9.130 -25.077 1.00 53.09 73 LYS A CA 1
ATOM 529 C C . LYS A 1 73 ? 8.145 10.257 -24.081 1.00 53.09 73 LYS A C 1
ATOM 531 O O . LYS A 1 73 ? 7.150 10.222 -23.354 1.00 53.09 73 LYS A O 1
ATOM 536 N N . ILE A 1 74 ? 9.056 11.228 -24.042 1.00 46.97 74 ILE A N 1
ATOM 537 C CA . ILE A 1 74 ? 8.954 12.458 -23.252 1.00 46.97 74 ILE A CA 1
ATOM 538 C C . ILE A 1 74 ? 7.885 13.336 -23.913 1.00 46.97 74 ILE A C 1
ATOM 540 O O . ILE A 1 74 ? 8.166 14.370 -24.501 1.00 46.97 74 ILE A O 1
ATOM 544 N N . ASN A 1 75 ? 6.640 12.878 -23.867 1.00 42.50 75 ASN A N 1
ATOM 545 C CA . ASN A 1 75 ? 5.481 13.711 -24.112 1.00 42.50 75 ASN A CA 1
ATOM 546 C C . ASN A 1 75 ? 5.035 14.167 -22.715 1.00 42.50 75 ASN A C 1
ATOM 548 O O . ASN A 1 75 ? 4.273 13.486 -22.029 1.00 42.50 75 ASN A O 1
ATOM 552 N N . ASP A 1 76 ? 5.663 15.248 -22.253 1.00 42.09 76 ASP A N 1
ATOM 553 C CA . ASP A 1 76 ? 5.316 16.111 -21.113 1.00 42.09 76 ASP A CA 1
ATOM 554 C C . ASP A 1 76 ? 5.178 15.512 -19.694 1.00 42.09 76 ASP A C 1
ATOM 556 O O . ASP A 1 76 ? 4.949 16.264 -18.751 1.00 42.09 76 ASP A O 1
ATOM 560 N N . CYS A 1 77 ? 5.351 14.201 -19.474 1.00 51.69 77 CYS A N 1
ATOM 561 C CA . CYS A 1 77 ? 5.060 13.588 -18.160 1.00 51.69 77 CYS A CA 1
ATOM 562 C C . CYS A 1 77 ? 6.259 13.106 -17.321 1.00 51.69 77 CYS A C 1
ATOM 564 O O . CYS A 1 77 ? 6.052 12.828 -16.139 1.00 51.69 77 CYS A O 1
ATOM 566 N N . GLY A 1 78 ? 7.471 13.012 -17.887 1.00 73.62 78 GLY A N 1
ATOM 567 C CA . GLY A 1 78 ? 8.690 12.563 -17.187 1.00 73.62 78 GLY A CA 1
ATOM 568 C C . GLY A 1 78 ? 8.618 11.154 -16.560 1.00 73.62 78 GLY A C 1
ATOM 569 O O . GLY A 1 78 ? 7.560 10.534 -16.454 1.00 73.62 78 GLY A O 1
ATOM 570 N N . ILE A 1 79 ? 9.762 10.618 -16.123 1.00 85.44 79 ILE A N 1
ATOM 571 C CA . ILE A 1 79 ? 9.780 9.423 -15.264 1.00 85.44 79 ILE A CA 1
ATOM 572 C C . ILE A 1 79 ? 9.472 9.883 -13.838 1.00 85.44 79 ILE A C 1
ATOM 574 O O . ILE A 1 79 ? 10.207 10.687 -13.273 1.00 85.44 79 ILE A O 1
ATOM 578 N N . ARG A 1 80 ? 8.377 9.384 -13.258 1.00 90.06 80 ARG A N 1
ATOM 579 C CA . ARG A 1 80 ? 7.875 9.847 -11.949 1.00 90.06 80 ARG A CA 1
ATOM 580 C C . ARG A 1 80 ? 8.511 9.148 -10.749 1.00 90.06 80 ARG A C 1
ATOM 582 O O . ARG A 1 80 ? 8.387 9.627 -9.628 1.00 90.06 80 ARG A O 1
ATOM 589 N N . GLY A 1 81 ? 9.171 8.018 -10.974 1.00 93.44 81 GLY A N 1
ATOM 590 C CA . GLY A 1 81 ? 9.849 7.249 -9.940 1.00 93.44 81 GLY A CA 1
ATOM 591 C C . GLY A 1 81 ? 10.211 5.847 -10.416 1.00 93.44 81 GLY A C 1
ATOM 592 O O . GLY A 1 81 ? 9.835 5.435 -11.515 1.00 93.44 81 GLY A O 1
ATOM 593 N N . THR A 1 82 ? 10.919 5.108 -9.565 1.00 94.88 82 THR A N 1
ATOM 594 C CA . THR A 1 82 ? 11.319 3.717 -9.816 1.00 94.88 82 THR A CA 1
ATOM 595 C C . THR A 1 82 ? 10.799 2.808 -8.710 1.00 94.88 82 THR A C 1
ATOM 597 O O . THR A 1 82 ? 10.966 3.104 -7.529 1.00 94.88 82 THR A O 1
ATOM 600 N N . ILE A 1 83 ? 10.237 1.661 -9.090 1.00 95.69 83 ILE A N 1
ATOM 601 C CA . ILE A 1 83 ? 9.929 0.558 -8.176 1.00 95.69 83 ILE A CA 1
ATOM 602 C C . ILE A 1 83 ? 10.853 -0.607 -8.514 1.00 95.69 83 ILE A C 1
ATOM 604 O O . ILE A 1 83 ? 10.918 -1.041 -9.664 1.00 95.69 83 ILE A O 1
ATOM 608 N N . ILE A 1 84 ? 11.579 -1.097 -7.515 1.00 94.56 84 ILE A N 1
ATOM 609 C CA . ILE A 1 84 ? 12.606 -2.124 -7.664 1.00 94.56 84 ILE A CA 1
ATOM 610 C C . ILE A 1 84 ? 12.196 -3.328 -6.823 1.00 94.56 84 ILE A C 1
ATOM 612 O O . ILE A 1 84 ? 12.047 -3.212 -5.609 1.00 94.56 84 ILE A O 1
ATOM 616 N N . ASP A 1 85 ? 12.067 -4.503 -7.440 1.00 93.69 85 ASP A N 1
ATOM 617 C CA . ASP A 1 85 ? 12.020 -5.762 -6.685 1.00 93.69 85 ASP A CA 1
ATOM 618 C C . ASP A 1 85 ? 13.443 -6.125 -6.226 1.00 93.69 85 ASP A C 1
ATOM 620 O O . ASP A 1 85 ? 14.114 -6.981 -6.800 1.00 93.69 85 ASP A O 1
ATOM 624 N N . GLY A 1 86 ? 13.961 -5.345 -5.275 1.00 91.56 86 GLY A N 1
ATOM 625 C CA . GLY A 1 86 ? 15.348 -5.399 -4.832 1.00 91.56 86 GLY A CA 1
ATOM 626 C C . GLY A 1 86 ? 15.779 -4.157 -4.054 1.00 91.56 86 GLY A C 1
ATOM 627 O O . GLY A 1 86 ? 14.959 -3.394 -3.543 1.00 91.56 86 GLY A O 1
ATOM 628 N N . MET A 1 87 ? 17.094 -3.972 -3.952 1.00 92.38 87 MET A N 1
ATOM 629 C CA . MET A 1 87 ? 17.719 -2.886 -3.192 1.00 92.38 87 MET A CA 1
ATOM 630 C C . MET A 1 87 ? 18.114 -1.720 -4.103 1.00 92.38 87 MET A C 1
ATOM 632 O O . MET A 1 87 ? 18.457 -1.926 -5.268 1.00 92.38 87 MET A O 1
ATOM 636 N N . SER A 1 88 ? 18.160 -0.510 -3.546 1.00 92.44 88 SER A N 1
ATOM 637 C CA . SER A 1 88 ? 18.774 0.651 -4.200 1.00 92.44 88 SER A CA 1
ATOM 638 C C . SER A 1 88 ? 19.971 1.165 -3.405 1.00 92.44 88 SER A C 1
ATOM 640 O O . SER A 1 88 ? 20.137 0.855 -2.229 1.00 92.44 88 SER A O 1
ATOM 642 N N . ARG A 1 89 ? 20.796 1.991 -4.038 1.00 91.25 89 ARG A N 1
ATOM 643 C CA . ARG A 1 89 ? 21.855 2.769 -3.388 1.00 91.25 89 ARG A CA 1
ATOM 644 C C . ARG A 1 89 ? 21.637 4.259 -3.646 1.00 91.25 89 ARG A C 1
ATOM 646 O O . ARG A 1 89 ? 20.724 4.616 -4.383 1.00 91.25 89 ARG A O 1
ATOM 653 N N . ASP A 1 90 ? 22.467 5.112 -3.050 1.00 90.81 90 ASP A N 1
ATOM 654 C CA . ASP A 1 90 ? 22.484 6.561 -3.318 1.00 90.81 90 ASP A CA 1
ATOM 655 C C . ASP A 1 90 ? 21.120 7.255 -3.074 1.00 90.81 90 ASP A C 1
ATOM 657 O O . ASP A 1 90 ? 20.722 8.189 -3.772 1.00 90.81 90 ASP A O 1
ATOM 661 N N . ILE A 1 91 ? 20.387 6.808 -2.043 1.00 92.94 91 ILE A N 1
ATOM 662 C CA . ILE A 1 91 ? 19.058 7.343 -1.694 1.00 92.94 91 ILE A CA 1
ATOM 663 C C . ILE A 1 91 ? 19.098 8.824 -1.307 1.00 92.94 91 ILE A C 1
ATOM 665 O O . ILE A 1 91 ? 18.137 9.539 -1.578 1.00 92.94 91 ILE A O 1
ATOM 669 N N . GLY A 1 92 ? 20.210 9.302 -0.737 1.00 89.62 92 GLY A N 1
ATOM 670 C CA . GLY A 1 92 ? 20.412 10.728 -0.459 1.00 89.62 92 GLY A CA 1
ATOM 671 C C . GLY A 1 92 ? 20.254 11.581 -1.719 1.00 89.62 92 GLY A C 1
ATOM 672 O O . GLY A 1 92 ? 19.412 12.473 -1.743 1.00 89.62 92 GLY A O 1
ATOM 673 N N . GLY A 1 93 ? 20.948 11.215 -2.801 1.00 88.88 93 GLY A N 1
ATOM 674 C CA . GLY A 1 93 ? 20.836 11.916 -4.082 1.00 88.88 93 GLY A CA 1
ATOM 675 C C . GLY A 1 93 ? 19.433 11.828 -4.689 1.00 88.88 93 GLY A C 1
ATOM 676 O O . GLY A 1 93 ? 18.932 12.817 -5.210 1.00 88.88 93 GLY A O 1
ATOM 677 N N . SER A 1 94 ? 18.754 10.679 -4.561 1.00 90.50 94 SER A N 1
ATOM 678 C CA . SER A 1 94 ? 17.357 10.535 -5.019 1.00 90.50 94 SER A CA 1
ATOM 679 C C . SER A 1 94 ? 16.407 11.470 -4.261 1.00 90.50 94 SER A C 1
ATOM 681 O O . SER A 1 94 ? 15.552 12.110 -4.867 1.00 90.50 94 SER A O 1
ATOM 683 N N . ARG A 1 95 ? 16.586 11.588 -2.939 1.00 91.75 95 ARG A N 1
ATOM 684 C CA . ARG A 1 95 ? 15.819 12.499 -2.083 1.00 91.75 95 ARG A CA 1
ATOM 685 C C . ARG A 1 95 ? 16.075 13.965 -2.431 1.00 91.75 95 ARG A C 1
ATOM 687 O O . ARG A 1 95 ? 15.122 14.732 -2.496 1.00 91.75 95 ARG A O 1
ATOM 694 N N . GLU A 1 96 ? 17.331 14.348 -2.648 1.00 91.56 96 GLU A N 1
ATOM 695 C CA . GLU A 1 96 ? 17.724 15.727 -2.979 1.00 91.56 96 GLU A CA 1
ATOM 696 C C . GLU A 1 96 ? 17.057 16.233 -4.261 1.00 91.56 96 GLU A C 1
ATOM 698 O O . GLU A 1 96 ? 16.645 17.389 -4.325 1.00 91.56 96 GLU A O 1
ATOM 703 N N . VAL A 1 97 ? 16.888 15.358 -5.256 1.00 89.44 97 VAL A N 1
ATOM 704 C CA . VAL A 1 97 ? 16.225 15.699 -6.525 1.00 89.44 97 VAL A CA 1
ATOM 705 C C . VAL A 1 97 ? 14.722 15.396 -6.533 1.00 89.44 97 VAL A C 1
ATOM 707 O O . VAL A 1 97 ? 14.070 15.550 -7.563 1.00 89.44 97 VAL A O 1
ATOM 710 N N . GLY A 1 98 ? 14.156 14.938 -5.410 1.00 88.81 98 GLY A N 1
ATOM 711 C CA . GLY A 1 98 ? 12.734 14.605 -5.296 1.00 88.81 98 GLY A CA 1
ATOM 712 C C . GLY A 1 98 ? 12.293 13.377 -6.104 1.00 88.81 98 GLY A C 1
ATOM 713 O O . GLY A 1 98 ? 11.109 13.237 -6.407 1.00 88.81 98 GLY A O 1
ATOM 714 N N . TYR A 1 99 ? 13.215 12.480 -6.463 1.00 92.50 99 TYR A N 1
ATOM 715 C CA . TYR A 1 99 ? 12.922 11.287 -7.254 1.00 92.50 99 TYR A CA 1
ATOM 716 C C . TYR A 1 99 ? 12.535 10.100 -6.363 1.00 92.50 99 TYR A C 1
ATOM 718 O O . TYR A 1 99 ? 13.326 9.605 -5.551 1.00 92.50 99 TYR A O 1
ATOM 726 N N . SER A 1 100 ? 11.298 9.628 -6.513 1.00 94.81 100 SER A N 1
ATOM 727 C CA . SER A 1 100 ? 10.750 8.563 -5.670 1.00 94.81 100 SER A CA 1
ATOM 728 C C . SER A 1 100 ? 11.328 7.201 -6.042 1.00 94.81 100 SER A C 1
ATOM 730 O O . SER A 1 100 ? 11.278 6.787 -7.202 1.00 94.81 100 SER A O 1
ATOM 732 N N . VAL A 1 101 ? 11.842 6.480 -5.043 1.00 95.31 101 VAL A N 1
ATOM 733 C CA . VAL A 1 101 ? 12.397 5.133 -5.222 1.00 95.31 101 VAL A CA 1
ATOM 734 C C . VAL A 1 101 ? 11.786 4.195 -4.193 1.00 95.31 101 VAL A C 1
ATOM 736 O O . VAL A 1 101 ? 11.860 4.445 -2.990 1.00 95.31 101 VAL A O 1
ATOM 739 N N . TYR A 1 102 ? 11.213 3.101 -4.683 1.00 96.06 102 TYR A N 1
ATOM 740 C CA . TYR A 1 102 ? 10.607 2.043 -3.888 1.00 96.06 102 TYR A CA 1
ATOM 741 C C . TYR A 1 102 ? 11.408 0.755 -4.039 1.00 96.06 102 TYR A C 1
ATOM 743 O O . TYR A 1 102 ? 11.860 0.426 -5.136 1.00 96.06 102 TYR A O 1
ATOM 751 N N . GLY A 1 103 ? 11.564 0.009 -2.951 1.00 93.88 103 GLY A N 1
ATOM 752 C CA . GLY A 1 103 ? 12.254 -1.275 -2.958 1.00 93.88 103 GLY A CA 1
ATOM 753 C C . GLY A 1 103 ? 12.235 -1.953 -1.597 1.00 93.88 103 GLY A C 1
ATOM 754 O O . GLY A 1 103 ? 11.450 -1.583 -0.725 1.00 93.88 103 GLY A O 1
ATOM 755 N N . TRP A 1 104 ? 13.093 -2.955 -1.426 1.00 88.56 104 TRP A N 1
ATOM 756 C CA . TRP A 1 104 ? 13.207 -3.720 -0.178 1.00 88.56 104 TRP A CA 1
ATOM 757 C C . TRP A 1 104 ? 14.056 -2.990 0.860 1.00 88.56 104 TRP A C 1
ATOM 759 O O . TRP A 1 104 ? 13.874 -3.181 2.054 1.00 88.56 104 TRP A O 1
ATOM 769 N N . GLY A 1 105 ? 15.000 -2.167 0.406 1.00 89.94 105 GLY A N 1
ATOM 770 C CA . GLY A 1 105 ? 15.943 -1.500 1.287 1.00 89.94 105 GLY A CA 1
ATOM 771 C C . GLY A 1 105 ? 17.082 -0.826 0.539 1.00 89.94 105 GLY A C 1
ATOM 772 O O . GLY A 1 105 ? 17.061 -0.654 -0.687 1.00 89.94 105 GLY A O 1
ATOM 773 N N . VAL A 1 106 ? 18.087 -0.431 1.315 1.00 91.69 106 VAL A N 1
ATOM 774 C CA . VAL A 1 106 ? 19.245 0.326 0.841 1.00 91.69 106 VAL A CA 1
ATOM 775 C C . VAL A 1 106 ? 20.511 -0.516 0.967 1.00 91.69 106 VAL A C 1
ATOM 777 O O . VAL A 1 106 ? 20.729 -1.182 1.974 1.00 91.69 106 VAL A O 1
ATOM 780 N N . THR A 1 107 ? 21.372 -0.474 -0.047 1.00 92.44 107 THR A N 1
ATOM 781 C CA . THR A 1 107 ? 22.693 -1.117 -0.048 1.00 92.44 107 THR A CA 1
ATOM 782 C C . THR A 1 107 ? 23.759 -0.157 -0.566 1.00 92.44 107 THR A C 1
ATOM 784 O O . THR A 1 107 ? 23.458 0.762 -1.317 1.00 92.44 107 THR A O 1
ATOM 787 N N . MET A 1 108 ? 25.023 -0.367 -0.197 1.00 90.00 108 MET A N 1
ATOM 788 C CA . MET A 1 108 ? 26.170 0.331 -0.794 1.00 90.00 108 MET A CA 1
ATOM 789 C C . MET A 1 108 ? 26.773 -0.432 -1.989 1.00 90.00 108 MET A C 1
ATOM 791 O O . MET A 1 108 ? 27.596 0.107 -2.733 1.00 90.00 108 MET A O 1
ATOM 795 N N . ILE A 1 109 ? 26.392 -1.700 -2.181 1.00 89.62 109 ILE A N 1
ATOM 796 C CA . ILE A 1 109 ? 27.017 -2.596 -3.160 1.00 89.62 109 ILE A CA 1
ATOM 797 C C . ILE A 1 109 ? 26.577 -2.219 -4.579 1.00 89.62 109 ILE A C 1
ATOM 799 O O . ILE A 1 109 ? 25.393 -2.101 -4.883 1.00 89.62 109 ILE A O 1
ATOM 803 N N . SER A 1 110 ? 27.545 -2.051 -5.483 1.00 87.88 110 SER A N 1
ATOM 804 C CA . SER A 1 110 ? 27.263 -1.707 -6.879 1.00 87.88 110 SER A CA 1
ATOM 805 C C . SER A 1 110 ? 26.758 -2.903 -7.692 1.00 87.88 110 SER A C 1
ATOM 807 O O . SER A 1 110 ? 27.365 -3.974 -7.672 1.00 87.88 110 SER A O 1
ATOM 809 N N . ALA A 1 111 ? 25.738 -2.675 -8.522 1.00 86.38 111 ALA A N 1
ATOM 810 C CA . ALA A 1 111 ? 25.283 -3.617 -9.548 1.00 86.38 111 ALA A CA 1
ATOM 811 C C . ALA A 1 111 ? 26.305 -3.832 -10.688 1.00 86.38 111 ALA A C 1
ATOM 813 O O . ALA A 1 111 ? 26.205 -4.802 -11.442 1.00 86.38 111 ALA A O 1
ATOM 814 N N . ARG A 1 112 ? 27.309 -2.950 -10.817 1.00 83.12 112 ARG A N 1
ATOM 815 C CA . ARG A 1 112 ? 28.356 -3.040 -11.845 1.00 83.12 112 ARG A CA 1
ATOM 816 C C . ARG A 1 112 ? 29.063 -4.395 -11.773 1.00 83.12 112 ARG A C 1
ATOM 818 O O . ARG A 1 112 ? 29.469 -4.818 -10.692 1.00 83.12 112 ARG A O 1
ATOM 825 N N . ASN A 1 113 ? 29.225 -5.040 -12.929 1.00 83.88 113 ASN A N 1
ATOM 826 C CA . ASN A 1 113 ? 29.805 -6.382 -13.078 1.00 83.88 113 ASN A CA 1
ATOM 827 C C . ASN A 1 113 ? 29.074 -7.499 -12.309 1.00 83.88 113 ASN A C 1
ATOM 829 O O . ASN A 1 113 ? 29.615 -8.591 -12.186 1.00 83.88 113 ASN A O 1
ATOM 833 N N . ARG A 1 114 ? 27.860 -7.247 -11.807 1.00 86.44 114 ARG A N 1
ATOM 834 C CA . ARG A 1 114 ? 27.038 -8.236 -11.090 1.00 86.44 114 ARG A CA 1
ATOM 835 C C . ARG A 1 114 ? 25.688 -8.457 -11.755 1.00 86.44 114 ARG A C 1
ATOM 837 O O . ARG A 1 114 ? 25.181 -9.571 -11.732 1.00 86.44 114 ARG A O 1
ATOM 844 N N . VAL A 1 115 ? 25.122 -7.407 -12.346 1.00 87.94 115 VAL A N 1
ATOM 845 C CA . VAL A 1 115 ? 23.774 -7.409 -12.918 1.00 87.94 115 VAL A CA 1
ATOM 846 C C . VAL A 1 115 ? 23.807 -6.900 -14.358 1.00 87.94 115 VAL A C 1
ATOM 848 O O . VAL A 1 115 ? 24.491 -5.920 -14.654 1.00 87.94 115 VAL A O 1
ATOM 851 N N . VAL A 1 116 ? 23.047 -7.556 -15.234 1.00 88.88 116 VAL A N 1
ATOM 852 C CA . VAL A 1 116 ? 22.798 -7.179 -16.635 1.00 88.88 116 VAL A CA 1
ATOM 853 C C . VAL A 1 116 ? 21.299 -6.967 -16.859 1.00 88.88 116 VAL A C 1
ATOM 855 O O . VAL A 1 116 ? 20.472 -7.588 -16.187 1.00 88.88 116 VAL A O 1
ATOM 858 N N . GLN A 1 117 ? 20.936 -6.106 -17.812 1.00 88.31 117 GLN A N 1
ATOM 859 C CA . GLN A 1 117 ? 19.564 -6.051 -18.318 1.00 88.31 117 GLN A CA 1
ATOM 860 C C . GLN A 1 117 ? 19.329 -7.268 -19.218 1.00 88.31 117 GLN A C 1
ATOM 862 O O . GLN A 1 117 ? 20.059 -7.468 -20.183 1.00 88.31 117 GLN A O 1
ATOM 867 N N . LEU A 1 118 ? 18.318 -8.068 -18.888 1.00 88.81 118 LEU A N 1
ATOM 868 C CA . LEU A 1 118 ? 17.918 -9.243 -19.659 1.00 88.81 118 LEU A CA 1
ATOM 869 C C . LEU A 1 118 ? 16.837 -8.907 -20.685 1.00 88.81 118 LEU A C 1
ATOM 871 O O . LEU A 1 118 ? 16.846 -9.463 -21.775 1.00 88.81 118 LEU A O 1
ATOM 875 N N . ASP A 1 119 ? 15.897 -8.028 -20.327 1.00 87.62 119 ASP A N 1
ATOM 876 C CA . ASP A 1 119 ? 14.752 -7.699 -21.178 1.00 87.62 119 ASP A CA 1
ATOM 877 C C . ASP A 1 119 ? 14.146 -6.329 -20.819 1.00 87.62 119 ASP A C 1
ATOM 879 O O . ASP A 1 119 ? 14.361 -5.819 -19.713 1.00 87.62 119 ASP A O 1
ATOM 883 N N . SER A 1 120 ? 13.388 -5.723 -21.736 1.00 88.94 120 SER A N 1
ATOM 884 C CA . SER A 1 120 ? 12.625 -4.494 -21.484 1.00 88.94 120 SER A CA 1
ATOM 885 C C . SER A 1 120 ? 11.349 -4.389 -22.318 1.00 88.94 120 SER A C 1
ATOM 887 O O . SER A 1 120 ? 11.322 -4.698 -23.510 1.00 88.94 120 SER A O 1
ATOM 889 N N . GLY A 1 121 ? 10.286 -3.876 -21.694 1.00 86.88 121 GLY A N 1
ATOM 890 C CA . GLY A 1 121 ? 8.964 -3.756 -22.313 1.00 86.88 121 GLY A CA 1
ATOM 891 C C . GLY A 1 121 ? 8.177 -5.066 -22.381 1.00 86.88 121 GLY A C 1
ATOM 892 O O . GLY A 1 121 ? 7.149 -5.126 -23.052 1.00 86.88 121 GLY A O 1
ATOM 893 N N . THR A 1 122 ? 8.644 -6.114 -21.701 1.00 90.81 122 THR A N 1
ATOM 894 C CA . THR A 1 122 ? 7.981 -7.419 -21.623 1.00 90.81 122 THR A CA 1
ATOM 895 C C . THR A 1 122 ? 7.387 -7.662 -20.236 1.00 90.81 122 THR A C 1
ATOM 897 O O . THR A 1 122 ? 7.791 -7.009 -19.265 1.00 90.81 122 THR A O 1
ATOM 900 N N . PRO A 1 123 ? 6.407 -8.574 -20.107 1.00 94.44 123 PRO A N 1
ATOM 901 C CA . PRO A 1 123 ? 5.821 -8.880 -18.812 1.00 94.44 123 PRO A CA 1
ATOM 902 C C . PRO A 1 123 ? 6.844 -9.467 -17.834 1.00 94.44 123 PRO A C 1
ATOM 904 O O . PRO A 1 123 ? 7.643 -10.333 -18.196 1.00 94.44 123 PRO A O 1
ATOM 907 N N . LEU A 1 124 ? 6.794 -9.038 -16.572 1.00 94.12 124 LEU A N 1
ATOM 908 C CA . LEU A 1 124 ? 7.653 -9.563 -15.507 1.00 94.12 124 LEU A CA 1
ATOM 909 C C . LEU A 1 124 ? 6.870 -9.835 -14.220 1.00 94.12 124 LEU A C 1
ATOM 911 O O . LEU A 1 124 ? 5.761 -9.339 -14.034 1.00 94.12 124 LEU A O 1
ATOM 915 N N . GLN A 1 125 ? 7.442 -10.650 -13.335 1.00 92.75 125 GLN A N 1
ATOM 916 C CA . GLN A 1 125 ? 6.895 -10.885 -11.999 1.00 92.75 125 GLN A CA 1
ATOM 917 C C . GLN A 1 125 ? 7.507 -9.883 -11.018 1.00 92.75 125 GLN A C 1
ATOM 919 O O . GLN A 1 125 ? 8.729 -9.780 -10.944 1.00 92.75 125 GLN A O 1
ATOM 924 N N . MET A 1 126 ? 6.669 -9.197 -10.243 1.00 91.12 126 MET A N 1
ATOM 925 C CA . MET A 1 126 ? 7.070 -8.423 -9.067 1.00 91.12 126 MET A CA 1
ATOM 926 C C . MET A 1 126 ? 6.295 -8.932 -7.864 1.00 91.12 126 MET A C 1
ATOM 928 O O . MET A 1 126 ? 5.086 -8.726 -7.782 1.00 91.12 126 MET A O 1
ATOM 932 N N . ARG A 1 127 ? 6.975 -9.608 -6.931 1.00 87.81 127 ARG A N 1
ATOM 933 C CA . ARG A 1 127 ? 6.368 -10.045 -5.655 1.00 87.81 127 ARG A CA 1
ATOM 934 C C . ARG A 1 127 ? 5.002 -10.745 -5.811 1.00 87.81 127 ARG A C 1
ATOM 936 O O . ARG A 1 127 ? 4.065 -10.472 -5.068 1.00 87.81 127 ARG A O 1
ATOM 943 N N . GLY A 1 128 ? 4.876 -11.639 -6.795 1.00 85.25 128 GLY A N 1
ATOM 944 C CA . GLY A 1 128 ? 3.644 -12.401 -7.059 1.00 85.25 128 GLY A CA 1
ATOM 945 C C . GLY A 1 128 ? 2.589 -11.689 -7.918 1.00 85.25 128 GLY A C 1
ATOM 946 O O . GLY A 1 128 ? 1.503 -12.238 -8.116 1.00 85.25 128 GLY A O 1
ATOM 947 N N . VAL A 1 129 ? 2.901 -10.501 -8.442 1.00 93.12 129 VAL A N 1
ATOM 948 C CA . VAL A 1 129 ? 2.084 -9.752 -9.403 1.00 93.12 129 VAL A CA 1
ATOM 949 C C . VAL A 1 129 ? 2.754 -9.790 -10.774 1.00 93.12 129 VAL A C 1
ATOM 951 O O . VAL A 1 129 ? 3.942 -9.504 -10.901 1.00 93.12 129 VAL A O 1
ATOM 954 N N . THR A 1 130 ? 1.988 -10.121 -11.813 1.00 95.00 130 THR A N 1
ATOM 955 C CA . THR A 1 130 ? 2.460 -10.013 -13.200 1.00 95.00 130 THR A CA 1
ATOM 956 C C . THR A 1 130 ? 2.226 -8.597 -13.701 1.00 95.00 130 THR A C 1
ATOM 958 O O . THR A 1 130 ? 1.091 -8.128 -13.696 1.00 95.00 130 THR A O 1
ATOM 961 N N . VAL A 1 131 ? 3.290 -7.938 -14.143 1.00 95.62 131 VAL A N 1
ATOM 962 C CA . VAL A 1 131 ? 3.285 -6.539 -14.579 1.00 95.62 131 VAL A CA 1
ATOM 963 C C . VAL A 1 131 ? 3.521 -6.493 -16.070 1.00 95.62 131 VAL A C 1
ATOM 965 O O . VAL A 1 131 ? 4.523 -7.035 -16.535 1.00 95.62 131 VAL A O 1
ATOM 968 N N . HIS A 1 132 ? 2.630 -5.845 -16.809 1.00 95.38 132 HIS A N 1
ATOM 969 C CA . HIS A 1 132 ? 2.800 -5.607 -18.235 1.00 95.38 132 HIS A CA 1
ATOM 970 C C . HIS A 1 132 ? 3.295 -4.183 -18.477 1.00 95.38 132 HIS A C 1
ATOM 972 O O . HIS A 1 132 ? 3.117 -3.279 -17.657 1.00 95.38 132 HIS A O 1
ATOM 978 N N . GLN A 1 133 ? 3.917 -3.983 -19.635 1.00 93.38 133 GLN A N 1
ATOM 979 C CA . GLN A 1 133 ? 4.181 -2.645 -20.144 1.00 93.38 133 GLN A CA 1
ATOM 980 C C . GLN A 1 133 ? 2.863 -1.853 -20.217 1.00 93.38 133 GLN A C 1
ATOM 982 O O . GLN A 1 133 ? 1.839 -2.390 -20.632 1.00 93.38 133 GLN A O 1
ATOM 987 N N . ASP A 1 134 ? 2.909 -0.583 -19.812 1.00 93.25 134 ASP A N 1
ATOM 988 C CA . ASP A 1 134 ? 1.781 0.355 -19.772 1.00 93.25 134 ASP A CA 1
ATOM 989 C C . ASP A 1 134 ? 0.656 0.057 -18.754 1.00 93.25 134 ASP A C 1
ATOM 991 O O . ASP A 1 134 ? -0.318 0.814 -18.705 1.00 93.25 134 ASP A O 1
ATOM 995 N N . ASP A 1 135 ? 0.799 -0.947 -17.877 1.00 96.25 135 ASP A N 1
ATOM 996 C CA . ASP A 1 135 ? -0.083 -1.096 -16.707 1.00 96.25 135 ASP A CA 1
ATOM 997 C C . ASP A 1 135 ? -0.008 0.138 -15.795 1.00 96.25 135 ASP A C 1
ATOM 999 O O . ASP A 1 135 ? 1.000 0.844 -15.756 1.00 96.25 135 ASP A O 1
ATOM 1003 N N . TYR A 1 136 ? -1.066 0.425 -15.038 1.00 96.56 136 TYR A N 1
ATOM 1004 C CA . TYR A 1 136 ? -1.064 1.572 -14.134 1.00 96.56 136 TYR A CA 1
ATOM 1005 C C . TYR A 1 136 ? -0.377 1.237 -12.818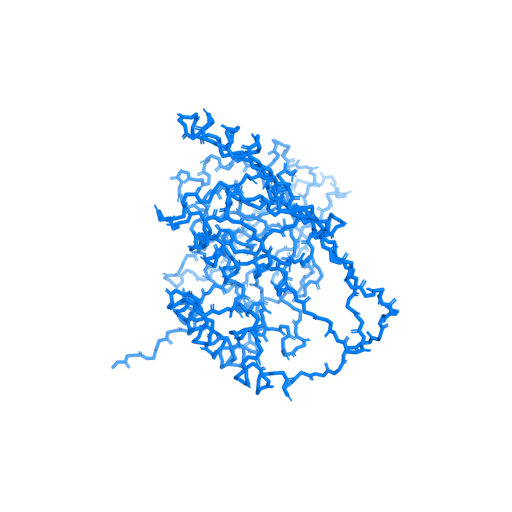 1.00 96.56 136 TYR A C 1
ATOM 1007 O O . TYR A 1 136 ? -0.507 0.142 -12.277 1.00 96.56 136 TYR A O 1
ATOM 1015 N N . VAL A 1 137 ? 0.327 2.222 -12.282 1.00 96.00 137 VAL A N 1
ATOM 1016 C CA . VAL A 1 137 ? 1.070 2.134 -11.033 1.00 96.00 137 VAL A CA 1
ATOM 1017 C C . VAL A 1 137 ? 0.583 3.236 -10.111 1.00 96.00 137 VAL A C 1
ATOM 1019 O O . VAL A 1 137 ? 0.495 4.389 -10.532 1.00 96.00 137 VAL A O 1
ATOM 1022 N N . ILE A 1 138 ? 0.315 2.890 -8.857 1.00 96.81 138 ILE A N 1
ATOM 1023 C CA . ILE A 1 138 ? 0.172 3.834 -7.749 1.00 96.81 138 ILE A CA 1
ATOM 1024 C C . ILE A 1 138 ? 1.088 3.384 -6.615 1.00 96.81 138 ILE A C 1
ATOM 1026 O O . ILE A 1 138 ? 1.107 2.207 -6.252 1.00 96.81 138 ILE A O 1
ATOM 1030 N N . ALA A 1 139 ? 1.865 4.314 -6.068 1.00 95.31 139 ALA A N 1
ATOM 1031 C CA . ALA A 1 139 ? 2.722 4.048 -4.925 1.00 95.31 139 ALA A CA 1
ATOM 1032 C C . ALA A 1 139 ? 2.715 5.226 -3.950 1.00 95.31 139 ALA A C 1
ATOM 1034 O O . ALA A 1 139 ? 2.835 6.382 -4.350 1.00 95.31 139 ALA A O 1
ATOM 1035 N N . ASP A 1 140 ? 2.575 4.924 -2.664 1.00 92.75 140 ASP A N 1
ATOM 1036 C CA . ASP A 1 140 ? 2.586 5.873 -1.546 1.00 92.75 140 ASP A CA 1
ATOM 1037 C C . ASP A 1 140 ? 3.317 5.235 -0.347 1.00 92.75 140 ASP A C 1
ATOM 1039 O O . ASP A 1 140 ? 3.970 4.200 -0.500 1.00 92.75 140 ASP A O 1
ATOM 1043 N N . ARG A 1 141 ? 3.262 5.816 0.860 1.00 87.25 141 ARG A N 1
ATOM 1044 C CA . ARG A 1 141 ? 4.023 5.251 1.990 1.00 87.25 141 ARG A CA 1
ATOM 1045 C C . ARG A 1 141 ? 3.575 3.852 2.431 1.00 87.25 141 ARG A C 1
ATOM 1047 O O . ARG A 1 141 ? 4.342 3.150 3.095 1.00 87.25 141 ARG A O 1
ATOM 1054 N N . CYS A 1 142 ? 2.370 3.425 2.064 1.00 84.94 142 CYS A N 1
ATOM 1055 C CA . CYS A 1 142 ? 1.839 2.106 2.383 1.00 84.94 142 CYS A CA 1
ATOM 1056 C C . CYS A 1 142 ? 2.409 1.027 1.451 1.00 84.94 142 CYS A C 1
ATOM 1058 O O . CYS A 1 142 ? 2.552 -0.120 1.871 1.00 84.94 142 CYS A O 1
ATOM 1060 N N . GLY A 1 143 ? 2.827 1.383 0.236 1.00 89.31 143 GLY A N 1
ATOM 1061 C CA . GLY A 1 143 ? 3.493 0.460 -0.677 1.00 89.31 143 GLY A CA 1
ATOM 1062 C C . GLY A 1 143 ? 3.205 0.769 -2.136 1.00 89.31 143 GLY A C 1
ATOM 1063 O O . GLY A 1 143 ? 3.038 1.924 -2.518 1.00 89.31 143 GLY A O 1
ATOM 1064 N N . THR A 1 144 ? 3.181 -0.277 -2.960 1.00 93.88 144 THR A N 1
ATOM 1065 C CA . THR A 1 144 ? 2.964 -0.179 -4.408 1.00 93.88 144 THR A CA 1
ATOM 1066 C C . THR A 1 144 ? 1.851 -1.119 -4.854 1.00 93.88 144 THR A C 1
ATOM 1068 O O . THR A 1 144 ? 1.850 -2.308 -4.513 1.00 93.88 144 THR A O 1
ATOM 1071 N N . VAL A 1 145 ? 0.944 -0.595 -5.676 1.00 96.62 145 VAL A N 1
ATOM 1072 C CA . VAL A 1 145 ? -0.132 -1.342 -6.327 1.00 96.62 145 VAL A CA 1
ATOM 1073 C C . VAL A 1 145 ? -0.041 -1.161 -7.837 1.00 96.62 145 VAL A C 1
ATOM 1075 O O . VAL A 1 145 ? 0.154 -0.056 -8.347 1.00 96.62 145 VAL A O 1
ATOM 1078 N N . LEU A 1 146 ? -0.196 -2.272 -8.546 1.00 96.88 146 LEU A N 1
ATOM 1079 C CA . LEU A 1 146 ? -0.185 -2.365 -9.995 1.00 96.88 146 LEU A CA 1
ATOM 1080 C C . LEU A 1 146 ? -1.579 -2.753 -10.474 1.00 96.88 146 LEU A C 1
ATOM 1082 O O . LEU A 1 146 ? -2.178 -3.708 -9.981 1.00 96.88 146 LEU A O 1
ATOM 1086 N N . VAL A 1 147 ? -2.106 -1.994 -11.426 1.00 97.50 147 VAL A N 1
ATOM 1087 C CA . VAL A 1 147 ? -3.460 -2.159 -11.944 1.00 97.50 147 VAL A CA 1
ATOM 1088 C C . VAL A 1 147 ? -3.378 -2.496 -13.430 1.00 97.50 147 VAL A C 1
ATOM 1090 O O . VAL A 1 147 ? -2.901 -1.664 -14.207 1.00 97.50 147 VAL A O 1
ATOM 1093 N N . PRO A 1 148 ? -3.883 -3.670 -13.854 1.00 97.06 148 PRO A N 1
ATOM 1094 C CA . PRO A 1 148 ? -3.915 -4.025 -15.264 1.00 97.06 148 PRO A CA 1
ATOM 1095 C C . PRO A 1 148 ? -4.635 -2.955 -16.086 1.00 97.06 148 PRO A C 1
ATOM 1097 O O . PRO A 1 148 ? -5.781 -2.608 -15.774 1.00 97.06 148 PRO A O 1
ATOM 1100 N N . ALA A 1 149 ? -4.013 -2.466 -17.161 1.00 96.06 149 ALA A N 1
ATOM 1101 C CA . ALA A 1 149 ? -4.583 -1.393 -17.983 1.00 96.06 149 ALA A CA 1
ATOM 1102 C C . ALA A 1 149 ? -5.996 -1.746 -18.489 1.00 96.06 149 ALA A C 1
ATOM 1104 O O . ALA A 1 149 ? -6.919 -0.936 -18.427 1.00 96.06 149 ALA A O 1
ATOM 1105 N N . ALA A 1 150 ? -6.210 -3.009 -18.868 1.00 95.81 150 ALA A N 1
ATOM 1106 C CA . ALA A 1 150 ? -7.497 -3.535 -19.333 1.00 95.81 150 ALA A CA 1
ATOM 1107 C C . ALA A 1 150 ? -8.587 -3.662 -18.242 1.00 95.81 150 ALA A C 1
ATOM 1109 O O . ALA A 1 150 ? -9.685 -4.160 -18.516 1.00 95.81 150 ALA A O 1
ATOM 1110 N N . ARG A 1 151 ? -8.290 -3.311 -16.985 1.00 96.50 151 ARG A N 1
ATOM 1111 C CA . ARG A 1 151 ? -9.213 -3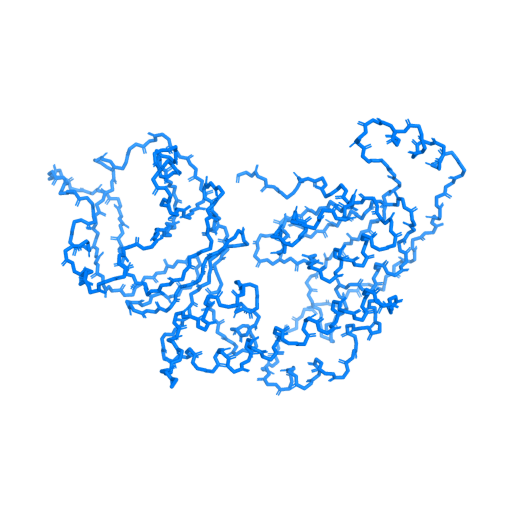.410 -15.840 1.00 96.50 151 ARG A CA 1
ATOM 1112 C C . ARG A 1 151 ? -9.389 -2.091 -15.085 1.00 96.50 151 ARG A C 1
ATOM 1114 O O . ARG A 1 151 ? -10.216 -2.056 -14.177 1.00 96.50 151 ARG A O 1
ATOM 1121 N N . ILE A 1 152 ? -8.689 -1.024 -15.477 1.00 96.06 152 ILE A N 1
ATOM 1122 C CA . ILE A 1 152 ? -8.632 0.241 -14.730 1.00 96.06 152 ILE A CA 1
ATOM 1123 C C . ILE A 1 152 ? -10.012 0.843 -14.431 1.00 96.06 152 ILE A C 1
ATOM 1125 O O . ILE A 1 152 ? -10.277 1.210 -13.293 1.00 96.06 152 ILE A O 1
ATOM 1129 N N . GLU A 1 153 ? -10.937 0.850 -15.396 1.00 95.75 153 GLU A N 1
ATOM 1130 C CA . GLU A 1 153 ? -12.273 1.427 -15.181 1.00 95.75 153 GLU A CA 1
ATOM 1131 C C . GLU A 1 153 ? -13.100 0.637 -14.160 1.00 95.75 153 GLU A C 1
ATOM 1133 O O . GLU A 1 153 ? -13.769 1.220 -13.308 1.00 95.75 153 GLU A O 1
ATOM 1138 N N . LYS A 1 154 ? -13.017 -0.702 -14.187 1.00 93.81 154 LYS A N 1
ATOM 1139 C CA . LYS A 1 154 ? -13.693 -1.548 -13.188 1.00 93.81 154 LYS A CA 1
ATOM 1140 C C . LYS A 1 154 ? -13.122 -1.310 -11.794 1.00 93.81 154 LYS A C 1
ATOM 1142 O O . LYS A 1 154 ? -13.879 -1.246 -10.829 1.00 93.81 154 LYS A O 1
ATOM 1147 N N . VAL A 1 155 ? -11.799 -1.164 -11.708 1.00 96.19 155 VAL A N 1
ATOM 1148 C CA . VAL A 1 155 ? -11.109 -0.855 -10.454 1.00 96.19 155 VAL A CA 1
ATOM 1149 C C . VAL A 1 155 ? -11.549 0.508 -9.934 1.00 96.19 155 VAL A C 1
ATOM 1151 O O . VAL A 1 155 ? -11.912 0.593 -8.769 1.00 96.19 155 VAL A O 1
ATOM 1154 N N . PHE A 1 156 ? -11.623 1.543 -10.774 1.00 95.12 156 PHE A N 1
ATOM 1155 C CA . PHE A 1 156 ? -12.091 2.861 -10.342 1.00 95.12 156 PHE A CA 1
ATOM 1156 C C . PHE A 1 156 ? -13.529 2.866 -9.847 1.00 95.12 156 PHE A C 1
ATOM 1158 O O . PHE A 1 156 ? -13.787 3.384 -8.764 1.00 95.12 156 PHE A O 1
ATOM 1165 N N . HIS A 1 157 ? -14.457 2.255 -10.589 1.00 91.88 157 HIS A N 1
ATOM 1166 C CA . HIS A 1 157 ? -15.857 2.195 -10.167 1.00 91.88 157 HIS A CA 1
ATOM 1167 C C . HIS A 1 157 ? -16.021 1.623 -8.757 1.00 91.88 157 HIS A C 1
ATOM 1169 O O . HIS A 1 157 ? -16.892 2.067 -8.006 1.00 91.88 157 HIS A O 1
ATOM 1175 N N . LEU A 1 158 ? -15.193 0.642 -8.396 1.00 91.56 158 LEU A N 1
ATOM 1176 C CA . LEU A 1 158 ? -15.219 0.035 -7.077 1.00 91.56 158 LEU A CA 1
ATOM 1177 C C . LEU A 1 158 ? -14.410 0.831 -6.046 1.00 91.56 158 LEU A C 1
ATOM 1179 O O . LEU A 1 158 ? -14.921 1.100 -4.964 1.00 91.56 158 LEU A O 1
ATOM 1183 N N . ALA A 1 159 ? -13.197 1.262 -6.389 1.00 93.50 159 ALA A N 1
ATOM 1184 C CA . ALA A 1 159 ? -12.319 2.028 -5.509 1.00 93.50 159 ALA A CA 1
ATOM 1185 C C . ALA A 1 159 ? -12.965 3.346 -5.063 1.00 93.50 159 ALA A C 1
ATOM 1187 O O . ALA A 1 159 ? -12.994 3.643 -3.877 1.00 93.50 159 ALA A O 1
ATOM 1188 N N . GLU A 1 160 ? -13.587 4.093 -5.977 1.00 92.50 160 GLU A N 1
ATOM 1189 C CA . GLU A 1 160 ? -14.289 5.338 -5.645 1.00 92.50 160 GLU A CA 1
ATOM 1190 C C . GLU A 1 160 ? -15.509 5.096 -4.735 1.00 92.50 160 GLU A C 1
ATOM 1192 O O . GLU A 1 160 ? -15.894 5.961 -3.947 1.00 92.50 160 GLU A O 1
ATOM 1197 N N . ARG A 1 161 ? -16.158 3.925 -4.834 1.00 89.88 161 ARG A N 1
ATOM 1198 C CA . ARG A 1 161 ? -17.237 3.538 -3.909 1.00 89.88 161 ARG A CA 1
ATOM 1199 C C . ARG A 1 161 ? -16.689 3.199 -2.527 1.00 89.88 161 ARG A C 1
ATOM 1201 O O . ARG A 1 161 ? -17.300 3.610 -1.543 1.00 89.88 161 ARG A O 1
ATOM 1208 N N . ILE A 1 162 ? -15.578 2.465 -2.470 1.00 87.25 162 ILE A N 1
ATOM 1209 C CA . ILE A 1 162 ? -14.896 2.100 -1.224 1.00 87.25 162 ILE A CA 1
ATOM 1210 C C . ILE A 1 162 ? -14.433 3.364 -0.502 1.00 87.25 162 ILE A C 1
ATOM 1212 O O . ILE A 1 162 ? -14.798 3.541 0.654 1.00 87.25 162 ILE A O 1
ATOM 1216 N N . ASP A 1 163 ? -13.759 4.278 -1.200 1.00 89.12 163 ASP A N 1
ATOM 1217 C CA . ASP A 1 163 ? -13.272 5.548 -0.649 1.00 89.12 163 ASP A CA 1
ATOM 1218 C C . ASP A 1 163 ? -14.405 6.369 -0.010 1.00 89.12 163 ASP A C 1
ATOM 1220 O O . ASP A 1 163 ? -14.354 6.726 1.169 1.00 89.12 163 ASP A O 1
ATOM 1224 N N . ARG A 1 164 ? -15.516 6.566 -0.740 1.00 88.25 164 ARG A N 1
ATOM 1225 C CA . ARG A 1 164 ? -16.702 7.259 -0.203 1.00 88.25 164 ARG A CA 1
ATOM 1226 C C . ARG A 1 164 ? -17.299 6.558 1.014 1.00 88.25 164 ARG A C 1
ATOM 1228 O O . ARG A 1 164 ? -17.820 7.226 1.903 1.00 88.25 164 ARG A O 1
ATOM 1235 N N . SER A 1 165 ? -17.292 5.228 1.031 1.00 84.81 165 SER A N 1
ATOM 1236 C CA . SER A 1 165 ? -17.826 4.452 2.148 1.00 84.81 165 SER A CA 1
ATOM 1237 C C . SER A 1 165 ? -16.918 4.575 3.374 1.00 84.81 165 SER A C 1
ATOM 1239 O O . SER A 1 165 ? -17.405 4.906 4.453 1.00 84.81 165 SER A O 1
ATOM 1241 N N . GLN A 1 166 ? -15.605 4.407 3.208 1.00 83.88 166 GLN A N 1
ATOM 1242 C CA . GLN A 1 166 ? -14.613 4.558 4.274 1.00 83.88 166 GLN A CA 1
ATOM 1243 C C . GLN A 1 166 ? -14.637 5.964 4.875 1.00 83.88 166 GLN A C 1
ATOM 1245 O O . GLN A 1 166 ? -14.630 6.098 6.096 1.00 83.88 166 GLN A O 1
ATOM 1250 N N . ALA A 1 167 ? -14.771 7.007 4.051 1.00 85.88 167 ALA A N 1
ATOM 1251 C CA . ALA A 1 167 ? -14.919 8.379 4.532 1.00 85.88 167 ALA A CA 1
ATOM 1252 C C . ALA A 1 167 ? -16.135 8.552 5.463 1.00 85.88 167 ALA A C 1
ATOM 1254 O O . ALA A 1 167 ? -16.041 9.241 6.479 1.00 85.88 167 ALA A O 1
ATOM 1255 N N . ARG A 1 168 ? -17.265 7.894 5.163 1.00 85.38 168 ARG A N 1
ATOM 1256 C CA . ARG A 1 168 ? -18.451 7.905 6.038 1.00 85.38 168 ARG A CA 1
ATOM 1257 C C . ARG A 1 168 ? -18.224 7.133 7.331 1.00 85.38 168 ARG A C 1
ATOM 1259 O O . ARG A 1 168 ? -18.621 7.620 8.379 1.00 85.38 168 ARG A O 1
ATOM 1266 N N . MET A 1 169 ? -17.579 5.967 7.273 1.00 84.00 169 MET A N 1
ATOM 1267 C CA . MET A 1 169 ? -17.262 5.178 8.473 1.00 84.00 169 MET A CA 1
ATOM 1268 C C . MET A 1 169 ? -16.352 5.949 9.425 1.00 84.00 169 MET A C 1
ATOM 1270 O O . MET A 1 169 ? -16.608 6.018 10.622 1.00 84.00 169 MET A O 1
ATOM 1274 N N . VAL A 1 170 ? -15.318 6.580 8.872 1.00 83.00 170 VAL A N 1
ATOM 1275 C CA . VAL A 1 170 ? -14.429 7.479 9.606 1.00 83.00 170 VAL A CA 1
ATOM 1276 C C . VAL A 1 170 ? -15.220 8.604 10.274 1.00 83.00 170 VAL A C 1
ATOM 1278 O O . VAL A 1 170 ? -15.004 8.900 11.446 1.00 83.00 170 VAL A O 1
ATOM 1281 N N . GLN A 1 171 ? -16.156 9.216 9.550 1.00 84.06 171 GLN A N 1
ATOM 1282 C CA . GLN A 1 171 ? -16.994 10.275 10.099 1.00 84.06 171 GLN A CA 1
ATOM 1283 C C . GLN A 1 171 ? -17.923 9.764 11.216 1.00 84.06 171 GLN A C 1
ATOM 1285 O O . GLN A 1 171 ? -18.003 10.400 12.261 1.00 84.06 171 GLN A O 1
ATOM 1290 N N . ALA A 1 172 ? -18.547 8.595 11.054 1.00 85.00 172 ALA A N 1
ATOM 1291 C CA . ALA A 1 172 ? -19.399 7.988 12.078 1.00 85.00 172 ALA A CA 1
ATOM 1292 C C . ALA A 1 172 ? -18.621 7.668 13.366 1.00 85.00 172 ALA A C 1
ATOM 1294 O O . ALA A 1 172 ? -19.100 7.949 14.465 1.00 85.00 172 ALA A O 1
ATOM 1295 N N . VAL A 1 173 ? -17.391 7.158 13.229 1.00 82.06 173 VAL A N 1
ATOM 1296 C CA . VAL A 1 173 ? -16.453 6.960 14.345 1.00 82.06 173 VAL A CA 1
ATOM 1297 C C . VAL A 1 173 ? -16.142 8.285 15.045 1.00 82.06 173 VAL A C 1
ATOM 1299 O O . VAL A 1 173 ? -16.167 8.353 16.271 1.00 82.06 173 VAL A O 1
ATOM 1302 N N . ARG A 1 174 ? -15.907 9.362 14.285 1.00 81.56 174 ARG A N 1
ATOM 1303 C CA . ARG A 1 174 ? -15.682 10.712 14.837 1.00 81.56 174 ARG A CA 1
ATOM 1304 C C . ARG A 1 174 ? -16.892 11.283 15.564 1.00 81.56 174 ARG A C 1
ATOM 1306 O O . ARG A 1 174 ? -16.721 12.096 16.465 1.00 81.56 174 ARG A O 1
ATOM 1313 N N . GLU A 1 175 ? -18.087 10.853 15.189 1.00 85.88 175 GLU A N 1
ATOM 1314 C CA . GLU A 1 175 ? -19.344 11.200 15.855 1.00 85.88 175 GLU A CA 1
ATOM 1315 C C . GLU A 1 175 ? -19.623 10.331 17.095 1.00 85.88 175 GLU A C 1
ATOM 1317 O O . GLU A 1 175 ? -20.600 10.573 17.796 1.00 85.88 175 GLU A O 1
ATOM 1322 N N . GLY A 1 176 ? -18.749 9.363 17.404 1.00 81.38 176 GLY A N 1
ATOM 1323 C CA . GLY A 1 176 ? -18.800 8.559 18.627 1.00 81.38 176 GLY A CA 1
ATOM 1324 C C . GLY A 1 176 ? -19.491 7.201 18.491 1.00 81.38 176 GLY A C 1
ATOM 1325 O O . GLY A 1 176 ? -19.682 6.530 19.504 1.00 81.38 176 GLY A O 1
ATOM 1326 N N . HIS A 1 177 ? -19.850 6.773 17.277 1.00 84.31 177 HIS A N 1
ATOM 1327 C CA . HIS A 1 177 ? -20.423 5.441 17.051 1.00 84.31 177 HIS A CA 1
ATOM 1328 C C . HIS A 1 177 ? -19.382 4.337 17.295 1.00 84.31 177 HIS A C 1
ATOM 1330 O O . HIS A 1 177 ? -18.193 4.520 17.015 1.00 84.31 177 HIS A O 1
ATOM 1336 N N . ALA A 1 178 ? -19.831 3.182 17.799 1.00 80.88 178 ALA A N 1
ATOM 1337 C CA . ALA A 1 178 ? -18.960 2.036 18.064 1.00 80.88 178 ALA A CA 1
ATOM 1338 C C . ALA A 1 178 ? -18.410 1.425 16.763 1.00 80.88 178 ALA A C 1
ATOM 1340 O O . ALA A 1 178 ? -19.087 1.421 15.731 1.00 80.88 178 ALA A O 1
ATOM 1341 N N . VAL A 1 179 ? -17.190 0.872 16.795 1.00 78.56 179 VAL A N 1
ATOM 1342 C CA . VAL A 1 179 ? -16.567 0.295 15.586 1.00 78.56 179 VAL A CA 1
ATOM 1343 C C . VAL A 1 179 ? -17.331 -0.927 15.110 1.00 78.56 179 VAL A C 1
ATOM 1345 O O . VAL A 1 179 ? -17.528 -1.080 13.903 1.00 78.56 179 VAL A O 1
ATOM 1348 N N . SER A 1 180 ? -17.798 -1.762 16.037 1.00 78.00 180 SER A N 1
ATOM 1349 C CA . SER A 1 180 ? -18.665 -2.893 15.718 1.00 78.00 180 SER A CA 1
ATOM 1350 C C . SER A 1 180 ? -19.904 -2.444 14.930 1.00 78.00 180 SER A C 1
ATOM 1352 O O . SER A 1 180 ? -20.188 -3.006 13.877 1.00 78.00 180 SER A O 1
ATOM 1354 N N . GLU A 1 181 ? -20.593 -1.380 15.331 1.00 77.44 181 GLU A N 1
ATOM 1355 C CA . GLU A 1 181 ? -21.765 -0.868 14.604 1.00 77.44 181 GLU A CA 1
ATOM 1356 C C . GLU A 1 181 ? -21.401 -0.323 13.214 1.00 77.44 181 GLU A C 1
ATOM 1358 O O . GLU A 1 181 ? -22.064 -0.634 12.223 1.00 77.44 181 GLU A O 1
ATOM 1363 N N . VAL A 1 182 ? -20.306 0.437 13.123 1.00 77.62 182 VAL A N 1
ATOM 1364 C CA . VAL A 1 182 ? -19.845 1.065 11.875 1.00 77.62 182 VAL A CA 1
ATOM 1365 C C . VAL A 1 182 ? -19.357 0.030 10.854 1.00 77.62 182 VAL A C 1
ATOM 1367 O O . VAL A 1 182 ? -19.631 0.162 9.660 1.00 77.62 182 VAL A O 1
ATOM 1370 N N . MET A 1 183 ? -18.646 -1.014 11.295 1.00 69.69 183 MET A N 1
ATOM 1371 C CA . MET A 1 183 ? -18.114 -2.064 10.415 1.00 69.69 183 MET A CA 1
ATOM 1372 C C . MET A 1 183 ? -19.161 -3.113 10.016 1.00 69.69 183 MET A C 1
ATOM 1374 O O . MET A 1 183 ? -19.018 -3.735 8.960 1.00 69.69 183 MET A O 1
ATOM 1378 N N . HIS A 1 184 ? -20.217 -3.305 10.815 1.00 65.44 184 HIS A N 1
ATOM 1379 C CA . HIS A 1 184 ? -21.319 -4.222 10.498 1.00 65.44 184 HIS A CA 1
ATOM 1380 C C . HIS A 1 184 ? -22.442 -3.577 9.665 1.00 65.44 184 HIS A C 1
ATOM 1382 O O . HIS A 1 184 ? -23.388 -4.279 9.285 1.00 65.44 184 HIS A O 1
ATOM 1388 N N . ASP A 1 185 ? -22.335 -2.285 9.327 1.00 54.06 185 ASP A N 1
ATOM 1389 C CA . ASP A 1 185 ? -23.312 -1.595 8.485 1.00 54.06 185 ASP A CA 1
ATOM 1390 C C . ASP A 1 185 ? -23.470 -2.297 7.117 1.00 54.06 185 ASP A C 1
ATOM 1392 O O . ASP A 1 185 ? -22.527 -2.567 6.363 1.00 54.06 185 ASP A O 1
ATOM 1396 N N . SER A 1 186 ? -24.731 -2.579 6.795 1.00 47.06 186 SER A N 1
ATOM 1397 C CA . SER A 1 186 ? -25.306 -3.088 5.544 1.00 47.06 186 SER A CA 1
ATOM 1398 C C . SER A 1 186 ? -24.651 -2.576 4.253 1.00 47.06 186 SER A C 1
ATOM 1400 O O . SER A 1 186 ? -24.657 -3.284 3.244 1.00 47.06 186 SER A O 1
ATOM 1402 N N . GLN A 1 187 ? -24.062 -1.379 4.255 1.00 45.91 187 GLN A N 1
ATOM 1403 C CA . GLN A 1 187 ? -23.399 -0.794 3.084 1.00 45.91 187 GLN A CA 1
ATOM 1404 C C . GLN A 1 187 ? -22.163 -1.591 2.616 1.00 45.91 187 GLN A C 1
ATOM 1406 O O . GLN A 1 187 ? -21.887 -1.620 1.414 1.00 45.91 187 GLN A O 1
ATOM 1411 N N . PHE A 1 188 ? -21.469 -2.310 3.510 1.00 45.25 188 PHE A N 1
ATOM 1412 C CA . PHE A 1 188 ? -20.369 -3.212 3.132 1.00 45.25 188 PHE A CA 1
ATOM 1413 C C . PHE A 1 188 ? -20.867 -4.553 2.564 1.00 45.25 188 PHE A C 1
ATOM 1415 O O . PHE A 1 188 ? -20.183 -5.171 1.740 1.00 45.25 188 PHE A O 1
ATOM 1422 N N . LYS A 1 189 ? -22.080 -4.995 2.939 1.00 47.12 189 LYS A N 1
ATOM 1423 C CA . LYS A 1 189 ? -22.690 -6.230 2.405 1.00 47.12 189 LYS A CA 1
ATOM 1424 C C . LYS A 1 189 ? -22.917 -6.131 0.893 1.00 47.12 189 LYS A C 1
ATOM 1426 O O . LYS A 1 189 ? -22.537 -7.043 0.169 1.00 47.12 189 LYS A O 1
ATOM 1431 N N . ALA A 1 190 ? -23.383 -4.978 0.410 1.00 48.06 190 ALA A N 1
ATOM 1432 C CA . ALA A 1 190 ? -23.591 -4.718 -1.020 1.00 48.06 190 ALA A CA 1
ATOM 1433 C C . ALA A 1 190 ? -22.289 -4.675 -1.855 1.00 48.06 190 ALA A C 1
ATOM 1435 O O . ALA A 1 190 ? -22.334 -4.717 -3.084 1.00 48.06 190 ALA A O 1
ATOM 1436 N N . ILE A 1 191 ? -21.121 -4.551 -1.212 1.00 52.69 191 ILE A N 1
ATOM 1437 C CA . ILE A 1 191 ? -19.807 -4.656 -1.870 1.00 52.69 191 ILE A CA 1
ATOM 1438 C C . ILE A 1 191 ? -19.333 -6.119 -1.883 1.00 52.69 191 ILE A C 1
ATOM 1440 O O . ILE A 1 191 ? -18.785 -6.578 -2.885 1.00 52.69 191 ILE A O 1
ATOM 1444 N N . ARG A 1 192 ? -19.595 -6.872 -0.804 1.00 48.22 192 ARG A N 1
ATOM 1445 C CA . ARG A 1 192 ? -19.263 -8.303 -0.688 1.00 48.22 192 ARG A CA 1
ATOM 1446 C C . ARG A 1 192 ? -20.011 -9.195 -1.680 1.00 48.22 192 ARG A C 1
ATOM 1448 O O . ARG A 1 192 ? -19.439 -10.188 -2.111 1.00 48.22 192 ARG A O 1
ATOM 1455 N N . GLU A 1 193 ? -21.226 -8.833 -2.092 1.00 48.84 193 GLU A N 1
ATOM 1456 C CA . GLU A 1 193 ? -22.022 -9.598 -3.074 1.00 48.84 193 GLU A CA 1
ATOM 1457 C C . GLU A 1 193 ? -21.373 -9.712 -4.471 1.00 48.84 193 GLU A C 1
ATOM 1459 O O . GLU A 1 193 ? -21.839 -10.477 -5.311 1.00 48.84 193 GLU A O 1
ATOM 1464 N N . ILE A 1 194 ? -20.275 -8.992 -4.725 1.00 49.53 194 ILE A N 1
ATOM 1465 C CA . ILE A 1 194 ? -19.537 -9.008 -5.997 1.00 49.53 194 ILE A CA 1
ATOM 1466 C C . ILE A 1 194 ? -18.366 -10.024 -5.975 1.00 49.53 194 ILE A C 1
ATOM 1468 O O . ILE A 1 194 ? -17.810 -10.337 -7.028 1.00 49.53 194 ILE A O 1
ATOM 1472 N N . ALA A 1 195 ? -17.992 -10.576 -4.812 1.00 40.19 195 ALA A N 1
ATOM 1473 C CA . ALA A 1 195 ? -16.798 -11.415 -4.653 1.00 40.19 195 ALA A CA 1
ATOM 1474 C C . ALA A 1 195 ? -17.103 -12.934 -4.645 1.00 40.19 195 ALA A C 1
ATOM 1476 O O . ALA A 1 195 ? -18.070 -13.361 -4.014 1.00 40.19 195 ALA A O 1
ATOM 1477 N N . PRO A 1 196 ? -16.272 -13.783 -5.287 1.00 36.12 196 PRO A N 1
ATOM 1478 C CA . PRO A 1 196 ? -16.397 -15.237 -5.190 1.00 36.12 196 PRO A CA 1
ATOM 1479 C C . PRO A 1 196 ? -15.913 -15.771 -3.827 1.00 36.12 196 PRO A C 1
ATOM 1481 O O . PRO A 1 196 ? -15.022 -15.198 -3.196 1.00 36.12 196 PRO A O 1
ATOM 1484 N N . ALA A 1 197 ? -16.503 -16.888 -3.390 1.00 35.75 197 ALA A N 1
ATOM 1485 C CA . ALA A 1 197 ? -16.228 -17.541 -2.108 1.00 35.75 197 ALA A CA 1
ATOM 1486 C C . ALA A 1 197 ? -14.761 -18.002 -1.971 1.00 35.75 197 ALA A C 1
ATOM 1488 O O . ALA A 1 197 ? -14.176 -18.529 -2.919 1.00 35.75 197 ALA A O 1
ATOM 1489 N N . GLN A 1 198 ? -14.176 -17.819 -0.781 1.00 37.56 198 GLN A N 1
ATOM 1490 C CA . GLN A 1 198 ? -12.819 -18.266 -0.440 1.00 37.56 198 GLN A CA 1
ATOM 1491 C C . GLN A 1 198 ? -12.842 -19.622 0.290 1.00 37.56 198 GLN A C 1
ATOM 1493 O O . GLN A 1 198 ? -13.803 -19.959 0.973 1.00 37.56 198 GLN A O 1
ATOM 1498 N N . THR A 1 199 ? -11.773 -20.401 0.107 1.00 31.05 199 THR A N 1
ATOM 1499 C CA . THR A 1 199 ? -11.588 -21.794 0.560 1.00 31.05 199 THR A CA 1
ATOM 1500 C C . THR A 1 199 ? -11.430 -21.910 2.091 1.00 31.05 199 THR A C 1
ATOM 1502 O O . THR A 1 199 ? -10.843 -21.008 2.691 1.00 31.05 199 THR A O 1
ATOM 1505 N N . PRO A 1 200 ? -11.886 -23.005 2.741 1.00 31.41 200 PRO A N 1
ATOM 1506 C CA . PRO A 1 200 ? -12.077 -23.036 4.188 1.00 31.41 200 PRO A CA 1
ATOM 1507 C C . PRO A 1 200 ? -10.774 -23.218 4.973 1.00 31.41 200 PRO A C 1
ATOM 1509 O O . PRO A 1 200 ? -9.904 -24.000 4.584 1.00 31.41 200 PRO A O 1
ATOM 1512 N N . ALA A 1 201 ? -10.694 -22.573 6.139 1.00 37.88 201 ALA A N 1
ATOM 1513 C CA . ALA A 1 201 ? -9.739 -22.905 7.194 1.00 37.88 201 ALA A CA 1
ATOM 1514 C C . ALA A 1 201 ? -10.464 -23.331 8.482 1.00 37.88 201 ALA A C 1
ATOM 1516 O O . ALA A 1 201 ? -11.631 -23.008 8.706 1.00 37.88 201 ALA A O 1
ATOM 1517 N N . ALA A 1 202 ? -9.747 -24.104 9.300 1.00 36.06 202 ALA A N 1
ATOM 1518 C CA . ALA A 1 202 ? -10.248 -24.787 10.487 1.00 36.06 202 ALA A CA 1
ATOM 1519 C C . ALA A 1 202 ? -10.810 -23.844 11.569 1.00 36.06 202 ALA A C 1
ATOM 1521 O O . ALA A 1 202 ? -10.397 -22.693 11.697 1.00 36.06 202 ALA A O 1
ATOM 1522 N N . ALA A 1 203 ? -11.734 -24.382 12.370 1.00 33.06 203 ALA A N 1
ATOM 1523 C CA . ALA A 1 203 ? -12.434 -23.677 13.438 1.00 33.06 203 ALA A CA 1
ATOM 1524 C C . ALA A 1 203 ? -11.481 -23.095 14.497 1.00 33.06 203 ALA A C 1
ATOM 1526 O O . ALA A 1 203 ? -10.579 -23.777 14.991 1.00 33.06 203 ALA A O 1
ATOM 1527 N N . VAL A 1 204 ? -11.727 -21.838 14.867 1.00 41.47 204 VAL A N 1
ATOM 1528 C CA . VAL A 1 204 ? -10.989 -21.097 15.899 1.00 41.47 204 VAL A CA 1
ATOM 1529 C C . VAL A 1 204 ? -11.783 -21.144 17.217 1.00 41.47 204 VAL A C 1
ATOM 1531 O O . VAL A 1 204 ? -13.015 -21.091 17.174 1.00 41.47 204 VAL A O 1
ATOM 1534 N N . PRO A 1 205 ? -11.132 -21.255 18.393 1.00 37.50 205 PRO A N 1
ATOM 1535 C CA . PRO A 1 205 ? -11.822 -21.226 19.682 1.00 37.50 205 PRO A CA 1
ATOM 1536 C C . PRO A 1 205 ? -12.485 -19.865 19.939 1.00 37.50 205 PRO A C 1
ATOM 1538 O O . PRO A 1 205 ? -12.002 -18.835 19.469 1.00 37.50 205 PRO A O 1
ATOM 1541 N N . ALA A 1 206 ? -13.559 -19.862 20.732 1.00 37.00 206 ALA A N 1
ATOM 1542 C CA . ALA A 1 206 ? -14.256 -18.644 21.137 1.00 37.00 206 ALA A CA 1
ATOM 1543 C C . ALA A 1 206 ? -13.312 -17.647 21.850 1.00 37.00 206 ALA A C 1
ATOM 1545 O O . ALA A 1 206 ? -12.421 -18.082 22.590 1.00 37.00 206 ALA A O 1
ATOM 1546 N N . PRO A 1 207 ? -13.503 -16.324 21.667 1.00 43.31 207 PRO A N 1
ATOM 1547 C CA . PRO A 1 207 ? -12.675 -15.328 22.329 1.00 43.31 207 PRO A CA 1
ATOM 1548 C C . PRO A 1 207 ? -12.837 -15.435 23.848 1.00 43.31 207 PRO A C 1
ATOM 1550 O O . PRO A 1 207 ? -13.944 -15.354 24.379 1.00 43.31 207 PRO A O 1
ATOM 1553 N N . GLY A 1 208 ? -11.725 -15.623 24.558 1.00 41.34 208 GLY A N 1
ATOM 1554 C CA . GLY A 1 208 ? -11.693 -15.479 26.009 1.00 41.34 208 GLY A CA 1
ATOM 1555 C C . GLY A 1 208 ? -11.823 -14.002 26.379 1.00 41.34 208 GLY A C 1
ATOM 1556 O O . GLY A 1 208 ? -11.079 -13.175 25.858 1.00 41.34 208 GLY A O 1
ATOM 1557 N N . HIS A 1 209 ? -12.757 -13.676 27.270 1.00 43.53 209 HIS A N 1
ATOM 1558 C CA . HIS A 1 209 ? -12.885 -12.341 27.857 1.00 43.53 209 HIS A CA 1
ATOM 1559 C C . HIS A 1 209 ? -11.582 -11.961 28.575 1.00 43.53 209 HIS A C 1
ATOM 1561 O O . HIS A 1 209 ? -11.060 -12.760 29.355 1.00 43.53 209 HIS A O 1
ATOM 1567 N N . ASN A 1 210 ? -11.054 -10.760 28.325 1.00 47.62 210 ASN A N 1
ATOM 1568 C CA . ASN A 1 210 ? -9.867 -10.265 29.019 1.00 47.62 210 ASN A CA 1
ATOM 1569 C C . ASN A 1 210 ? -10.288 -9.728 30.407 1.00 47.62 210 ASN A C 1
ATOM 1571 O O . ASN A 1 210 ? -11.018 -8.744 30.471 1.00 47.62 210 ASN A O 1
ATOM 1575 N N . PRO A 1 211 ? -9.891 -10.355 31.529 1.00 44.75 211 PRO A N 1
ATOM 1576 C CA . PRO A 1 211 ? -10.553 -10.147 32.819 1.00 44.75 211 PRO A CA 1
ATOM 1577 C C . PRO A 1 211 ? -9.978 -8.999 33.667 1.00 44.75 211 PRO A C 1
ATOM 1579 O O . PRO A 1 211 ? -10.217 -8.971 34.872 1.00 44.75 211 PRO A O 1
ATOM 1582 N N . LYS A 1 212 ? -9.182 -8.077 33.110 1.00 49.12 212 LYS A N 1
ATOM 1583 C CA . LYS A 1 212 ? -8.528 -7.028 33.912 1.00 49.12 212 LYS A CA 1
ATOM 1584 C C . LYS A 1 212 ? -8.746 -5.636 33.333 1.00 49.12 212 LYS A C 1
ATOM 1586 O O . LYS A 1 212 ? -8.125 -5.284 32.339 1.00 49.12 212 LYS A O 1
ATOM 1591 N N . SER A 1 213 ? -9.583 -4.853 34.009 1.00 50.78 213 SER A N 1
ATOM 1592 C CA . SER A 1 213 ? -9.544 -3.390 33.964 1.00 50.78 213 SER A CA 1
ATOM 1593 C C . SER A 1 213 ? -8.271 -2.884 34.652 1.00 50.78 213 SER A C 1
ATOM 1595 O O . SER A 1 213 ? -7.824 -3.502 35.622 1.00 50.78 213 SER A O 1
ATOM 1597 N N . ALA A 1 214 ? -7.714 -1.765 34.181 1.00 55.47 214 ALA A N 1
ATOM 1598 C CA . ALA A 1 214 ? -6.565 -1.101 34.798 1.00 55.47 214 ALA A CA 1
ATOM 1599 C C . ALA A 1 214 ? -6.774 -0.892 36.312 1.00 55.47 214 ALA A C 1
ATOM 1601 O O . ALA A 1 214 ? -7.842 -0.451 36.746 1.00 55.47 214 ALA A O 1
ATOM 1602 N N . SER A 1 215 ? -5.771 -1.238 37.117 1.00 60.09 215 SER A N 1
ATOM 1603 C CA . SER A 1 215 ? -5.774 -0.994 38.561 1.00 60.09 215 SER A CA 1
ATOM 1604 C C . SER A 1 215 ? -5.463 0.478 38.884 1.00 60.09 215 SER A C 1
ATOM 1606 O O . SER A 1 215 ? -5.004 1.231 38.028 1.00 60.09 215 SER A O 1
ATOM 1608 N N . CYS A 1 216 ? -5.692 0.900 40.132 1.00 55.25 216 CYS A N 1
ATOM 1609 C CA . CYS A 1 216 ? -5.343 2.250 40.602 1.00 55.25 216 CYS A CA 1
ATOM 1610 C C . CYS A 1 216 ? -3.834 2.543 40.445 1.00 55.25 216 CYS A C 1
ATOM 1612 O O . CYS A 1 216 ? -3.457 3.638 40.043 1.00 55.25 216 CYS A O 1
ATOM 1614 N N . GLU A 1 217 ? -2.977 1.540 40.675 1.00 61.34 217 GLU A N 1
ATOM 1615 C CA . GLU A 1 217 ? -1.519 1.639 40.488 1.00 61.34 217 GLU A CA 1
ATOM 1616 C C . GLU A 1 217 ? -1.131 1.816 39.009 1.00 61.34 217 GLU A C 1
ATOM 1618 O O . GLU A 1 217 ? -0.223 2.585 38.689 1.00 61.34 217 GLU A O 1
ATOM 1623 N N . ASP A 1 218 ? -1.848 1.155 38.090 1.00 61.50 218 ASP A N 1
ATOM 1624 C CA . ASP A 1 218 ? -1.632 1.329 36.648 1.00 61.50 218 ASP A CA 1
ATOM 1625 C C . ASP A 1 218 ? -1.949 2.771 36.217 1.00 61.50 218 ASP A C 1
ATOM 1627 O O . ASP A 1 218 ? -1.226 3.351 35.407 1.00 61.50 218 ASP A O 1
ATOM 1631 N N . GLN A 1 219 ? -2.996 3.378 36.788 1.00 63.69 219 GLN A N 1
ATOM 1632 C CA . GLN A 1 219 ? -3.380 4.766 36.506 1.00 63.69 219 GLN A CA 1
ATOM 1633 C C . GLN A 1 219 ? -2.360 5.777 37.053 1.00 63.69 219 GLN A C 1
ATOM 1635 O O . GLN A 1 219 ? -2.066 6.770 36.385 1.00 63.69 219 GLN A O 1
ATOM 1640 N N . GLU A 1 220 ? -1.776 5.517 38.226 1.00 61.34 220 GLU A N 1
ATOM 1641 C CA . GLU A 1 220 ? -0.705 6.348 38.792 1.00 61.34 220 GLU A CA 1
ATOM 1642 C C . GLU A 1 220 ? 0.579 6.292 37.952 1.00 61.34 220 GLU A C 1
ATOM 1644 O O . GLU A 1 220 ? 1.201 7.328 37.713 1.00 61.34 220 GLU A O 1
ATOM 1649 N N . LEU A 1 221 ? 0.952 5.115 37.435 1.00 61.34 221 LEU A N 1
ATOM 1650 C CA . LEU A 1 221 ? 2.083 4.975 36.511 1.00 61.34 221 LEU A CA 1
ATOM 1651 C C . LEU A 1 221 ? 1.837 5.736 35.203 1.00 61.34 221 LEU A C 1
ATOM 1653 O O . LEU A 1 221 ? 2.712 6.474 34.753 1.00 61.34 221 LEU A O 1
ATOM 1657 N N . VAL A 1 222 ? 0.645 5.617 34.613 1.00 61.09 222 VAL A N 1
ATOM 1658 C CA . VAL A 1 222 ? 0.266 6.386 33.413 1.00 61.09 222 VAL A CA 1
ATOM 1659 C C . VAL A 1 222 ? 0.399 7.892 33.665 1.00 61.09 222 VAL A C 1
ATOM 1661 O O . VAL A 1 222 ? 0.984 8.602 32.845 1.00 61.09 222 VAL A O 1
ATOM 1664 N N . ALA A 1 223 ? -0.075 8.377 34.816 1.00 61.91 223 ALA A N 1
ATOM 1665 C CA . ALA A 1 223 ? 0.034 9.783 35.196 1.00 61.91 223 ALA A CA 1
ATOM 1666 C C . ALA A 1 223 ? 1.494 10.236 35.384 1.00 61.91 223 ALA A C 1
ATOM 1668 O O . ALA A 1 223 ? 1.860 11.322 34.939 1.00 61.91 223 ALA A O 1
ATOM 1669 N N . LEU A 1 224 ? 2.346 9.395 35.980 1.00 62.19 224 LEU A N 1
ATOM 1670 C CA . LEU A 1 224 ? 3.759 9.697 36.235 1.00 62.19 224 LEU A CA 1
ATOM 1671 C C . LEU A 1 224 ? 4.564 9.908 34.942 1.00 62.19 224 LEU A C 1
ATOM 1673 O O . LEU A 1 224 ? 5.458 10.751 34.885 1.00 62.19 224 LEU A O 1
ATOM 1677 N N . PHE A 1 225 ? 4.250 9.149 33.893 1.00 58.47 225 PHE A N 1
ATOM 1678 C CA . PHE A 1 225 ? 4.944 9.235 32.606 1.00 58.47 225 PHE A CA 1
ATOM 1679 C C . PHE A 1 225 ? 4.279 10.195 31.612 1.00 58.47 225 PHE A C 1
ATOM 1681 O O . PHE A 1 225 ? 4.860 10.441 30.551 1.00 58.47 225 PHE A O 1
ATOM 1688 N N . ALA A 1 226 ? 3.129 10.793 31.947 1.00 58.31 226 ALA A N 1
ATOM 1689 C CA . ALA A 1 226 ? 2.436 11.756 31.088 1.00 58.31 226 ALA A CA 1
ATOM 1690 C C . ALA A 1 226 ? 3.324 12.959 30.703 1.00 58.31 226 ALA A C 1
ATOM 1692 O O . ALA A 1 226 ? 3.236 13.458 29.582 1.00 58.31 226 ALA A O 1
ATOM 1693 N N . GLU A 1 227 ? 4.238 13.376 31.586 1.00 48.56 227 GLU A N 1
ATOM 1694 C CA . GLU A 1 227 ? 5.184 14.477 31.334 1.00 48.56 227 GLU A CA 1
ATOM 1695 C C . GLU A 1 227 ? 6.432 14.059 30.533 1.00 48.56 227 GLU A C 1
ATOM 1697 O O . GLU A 1 227 ? 7.163 14.907 30.024 1.00 48.56 227 GLU A O 1
ATOM 1702 N N . SER A 1 228 ? 6.683 12.754 30.378 1.00 53.97 228 SER A N 1
ATOM 1703 C CA . SER A 1 228 ? 7.892 12.229 29.721 1.00 53.97 228 SER A CA 1
ATOM 1704 C C . SER A 1 228 ? 7.814 12.215 28.187 1.00 53.97 228 SER A C 1
ATOM 1706 O O . SER A 1 228 ? 8.789 11.869 27.516 1.00 53.97 228 SER A O 1
ATOM 1708 N N . GLY A 1 229 ? 6.642 12.522 27.617 1.00 57.41 229 GLY A N 1
ATOM 1709 C CA . GLY A 1 229 ? 6.363 12.394 26.181 1.00 57.41 229 GLY A CA 1
ATOM 1710 C C . GLY A 1 229 ? 6.385 10.950 25.657 1.00 57.41 229 GLY A C 1
ATOM 1711 O O . GLY A 1 229 ? 6.182 10.735 24.463 1.00 57.41 229 GLY A O 1
ATOM 1712 N N . SER A 1 230 ? 6.625 9.962 26.527 1.00 61.44 230 SER A N 1
ATOM 1713 C CA . SER A 1 230 ? 6.607 8.535 26.212 1.00 61.44 230 SER A CA 1
ATOM 1714 C C . SER A 1 230 ? 5.344 7.915 26.807 1.00 61.44 230 SER A C 1
ATOM 1716 O O . SER A 1 230 ? 5.242 7.815 28.029 1.00 61.44 230 SER A O 1
ATOM 1718 N N . PRO A 1 231 ? 4.365 7.516 25.982 1.00 67.69 231 PRO A N 1
ATOM 1719 C CA . PRO A 1 231 ? 3.131 6.954 26.502 1.00 67.69 231 PRO A CA 1
ATOM 1720 C C . PRO A 1 231 ? 3.400 5.579 27.123 1.00 67.69 231 PRO A C 1
ATOM 1722 O O . PRO A 1 231 ? 4.150 4.769 26.575 1.00 67.69 231 PRO A O 1
ATOM 1725 N N . VAL A 1 232 ? 2.774 5.323 28.269 1.00 69.44 232 VAL A N 1
ATOM 1726 C CA . VAL A 1 232 ? 2.809 4.046 28.995 1.00 69.44 232 VAL A CA 1
ATOM 1727 C C . VAL A 1 232 ? 1.388 3.670 29.395 1.00 69.44 232 VAL A C 1
ATOM 1729 O O . VAL A 1 232 ? 0.545 4.549 29.548 1.00 69.44 232 VAL A O 1
ATOM 1732 N N . GLY A 1 233 ? 1.117 2.377 29.532 1.00 76.12 233 GLY A N 1
ATOM 1733 C CA . GLY A 1 233 ? -0.188 1.889 29.959 1.00 76.12 233 GLY A CA 1
ATOM 1734 C C . GLY A 1 233 ? -0.318 0.368 29.859 1.00 76.12 233 GLY A C 1
ATOM 1735 O O . GLY A 1 233 ? 0.577 -0.290 29.312 1.00 76.12 233 GLY A O 1
ATOM 1736 N N . PRO A 1 234 ? -1.407 -0.207 30.397 1.00 82.06 234 PRO A N 1
ATOM 1737 C CA . PRO A 1 234 ? -1.648 -1.648 30.384 1.00 82.06 234 PRO A CA 1
ATOM 1738 C C . PRO A 1 234 ? -1.765 -2.217 28.969 1.00 82.06 234 PRO A C 1
ATOM 1740 O O . PRO A 1 234 ? -2.205 -1.542 28.047 1.00 82.06 234 PRO A O 1
ATOM 1743 N N . ALA A 1 235 ? -1.398 -3.486 28.783 1.00 84.75 235 ALA A N 1
ATOM 1744 C CA . ALA A 1 235 ? -1.473 -4.143 27.479 1.00 84.75 235 ALA A CA 1
ATOM 1745 C C . ALA A 1 235 ? -2.783 -4.931 27.296 1.00 84.75 235 ALA A C 1
ATOM 1747 O O . ALA A 1 235 ? -2.974 -5.990 27.904 1.00 84.75 235 ALA A O 1
ATOM 1748 N N . PHE A 1 236 ? -3.629 -4.487 26.368 1.00 87.00 236 PHE A N 1
ATOM 1749 C CA . PHE A 1 236 ? -4.751 -5.250 25.833 1.00 87.00 236 PHE A CA 1
ATOM 1750 C C . PHE A 1 236 ? -4.270 -6.157 24.692 1.00 87.00 236 PHE A C 1
ATOM 1752 O O . PHE A 1 236 ? -3.816 -5.687 23.649 1.00 87.00 236 PHE A O 1
ATOM 1759 N N . LYS A 1 237 ? -4.333 -7.479 24.877 1.00 88.25 237 LYS A N 1
ATOM 1760 C CA . LYS A 1 237 ? -3.716 -8.447 23.954 1.00 88.25 237 LYS A CA 1
ATOM 1761 C C . LYS A 1 237 ? -4.730 -9.027 22.975 1.00 88.25 237 LYS A C 1
ATOM 1763 O O . LYS A 1 237 ? -5.746 -9.571 23.392 1.00 88.25 237 LYS A O 1
ATOM 1768 N N . VAL A 1 238 ? -4.381 -9.026 21.692 1.00 86.00 238 VAL A N 1
ATOM 1769 C CA . VAL A 1 238 ? -5.178 -9.616 20.608 1.00 86.00 238 VAL A CA 1
ATOM 1770 C C . VAL A 1 238 ? -4.312 -10.589 19.820 1.00 86.00 238 VAL A C 1
ATOM 1772 O O . VAL A 1 238 ? -3.149 -10.306 19.535 1.00 86.00 238 VAL A O 1
ATOM 1775 N N . ARG A 1 239 ? -4.868 -11.741 19.440 1.00 85.56 239 ARG A N 1
ATOM 1776 C CA . ARG A 1 239 ? -4.185 -12.712 18.579 1.00 85.56 239 ARG A CA 1
ATOM 1777 C C . ARG A 1 239 ? -5.051 -13.054 17.380 1.00 85.56 239 ARG A C 1
ATOM 1779 O O . ARG A 1 239 ? -6.179 -13.503 17.552 1.00 85.56 239 ARG A O 1
ATOM 1786 N N . TYR A 1 240 ? -4.488 -12.892 16.187 1.00 82.25 240 TYR A N 1
ATOM 1787 C CA . TYR A 1 240 ? -5.141 -13.277 14.942 1.00 82.25 240 TYR A CA 1
ATOM 1788 C C . TYR A 1 240 ? -4.744 -14.679 14.495 1.00 82.25 240 TYR A C 1
ATOM 1790 O O . TYR A 1 240 ? -3.622 -15.138 14.716 1.00 82.25 240 TYR A O 1
ATOM 1798 N N . PHE A 1 241 ? -5.685 -15.331 13.819 1.00 78.25 241 PHE A N 1
ATOM 1799 C CA . PHE A 1 241 ? -5.533 -16.624 13.163 1.00 78.25 241 PHE A CA 1
ATOM 1800 C C . PHE A 1 241 ? -6.051 -16.520 11.718 1.00 78.25 241 PHE A C 1
ATOM 1802 O O . PHE A 1 241 ? -6.758 -15.558 11.399 1.00 78.25 241 PHE A O 1
ATOM 1809 N N . PRO A 1 242 ? -5.700 -17.465 10.824 1.00 76.50 242 PRO A N 1
ATOM 1810 C CA . PRO A 1 242 ? -6.309 -17.544 9.499 1.00 76.50 242 PRO A CA 1
ATOM 1811 C C . PRO A 1 242 ? -7.841 -17.536 9.582 1.00 76.50 242 PRO A C 1
ATOM 1813 O O . PRO A 1 242 ? -8.414 -18.117 10.501 1.00 76.50 242 PRO A O 1
ATOM 1816 N N . ALA A 1 243 ? -8.493 -16.870 8.629 1.00 70.00 243 ALA A N 1
ATOM 1817 C CA . ALA A 1 243 ? -9.946 -16.747 8.616 1.00 70.00 243 ALA A CA 1
ATOM 1818 C C . ALA A 1 243 ? -10.625 -18.116 8.437 1.00 70.00 243 ALA A C 1
ATOM 1820 O O . ALA A 1 243 ? -10.244 -18.878 7.551 1.00 70.00 243 ALA A O 1
ATOM 1821 N N . SER A 1 244 ? -11.636 -18.401 9.260 1.00 70.00 244 SER A N 1
ATOM 1822 C CA . SER A 1 244 ? -12.552 -19.540 9.115 1.00 70.00 244 SER A CA 1
ATOM 1823 C C . SER A 1 244 ? -13.700 -19.228 8.146 1.00 70.00 244 SER A C 1
ATOM 1825 O O . SER A 1 244 ? -13.817 -18.101 7.664 1.00 70.00 244 SER A O 1
ATOM 1827 N N . ASP A 1 245 ? -14.570 -20.208 7.895 1.00 63.94 245 ASP A N 1
ATOM 1828 C CA . ASP A 1 245 ? -15.859 -20.006 7.221 1.00 63.94 245 ASP A CA 1
ATOM 1829 C C . ASP A 1 245 ? -17.025 -20.264 8.206 1.00 63.94 245 ASP A C 1
ATOM 1831 O O . ASP A 1 245 ? -17.151 -21.391 8.697 1.00 63.94 245 ASP A O 1
ATOM 1835 N N . PRO A 1 246 ? -17.849 -19.252 8.552 1.00 63.38 246 PRO A N 1
ATOM 1836 C CA . PRO A 1 246 ? -17.764 -17.864 8.103 1.00 63.38 246 PRO A CA 1
ATOM 1837 C C . PRO A 1 246 ? -16.556 -17.123 8.707 1.00 63.38 246 PRO A C 1
ATOM 1839 O O . PRO A 1 246 ? -16.057 -17.496 9.778 1.00 63.38 246 PRO A O 1
ATOM 1842 N N . PRO A 1 247 ? -16.079 -16.054 8.044 1.00 64.75 247 PRO A N 1
ATOM 1843 C CA . PRO A 1 247 ? -14.993 -15.240 8.570 1.00 64.75 247 PRO A CA 1
ATOM 1844 C C . PRO A 1 247 ? -15.449 -14.470 9.816 1.00 64.75 247 PRO A C 1
ATOM 1846 O O . PRO A 1 247 ? -16.534 -13.887 9.827 1.00 64.75 247 PRO A O 1
ATOM 1849 N N . GLY A 1 248 ? -14.599 -14.446 10.847 1.00 65.31 248 GLY A N 1
ATOM 1850 C CA . GLY A 1 248 ? -14.787 -13.613 12.041 1.00 65.31 248 GLY A CA 1
ATOM 1851 C C . GLY A 1 248 ? -14.539 -12.120 11.781 1.00 65.31 248 GLY A C 1
ATOM 1852 O O . GLY A 1 248 ? -14.219 -11.712 10.660 1.00 65.31 248 GLY A O 1
ATOM 1853 N N . SER A 1 249 ? -14.672 -11.298 12.825 1.00 70.31 249 SER A N 1
ATOM 1854 C CA . SER A 1 249 ? -14.398 -9.858 12.760 1.00 70.31 249 SER A CA 1
ATOM 1855 C C . SER A 1 249 ? -12.918 -9.527 12.998 1.00 70.31 249 SER A C 1
ATOM 1857 O O . SER A 1 249 ? -12.164 -10.305 13.583 1.00 70.31 249 SER A O 1
ATOM 1859 N N . VAL A 1 250 ? -12.484 -8.368 12.489 1.00 72.94 250 VAL A N 1
ATOM 1860 C CA . VAL A 1 250 ? -11.075 -7.911 12.502 1.00 72.94 250 VAL A CA 1
ATOM 1861 C C . VAL A 1 250 ? -10.890 -6.649 13.364 1.00 72.94 250 VAL A C 1
ATOM 1863 O O . VAL A 1 250 ? -9.803 -6.091 13.429 1.00 72.94 250 VAL A O 1
ATOM 1866 N N . GLY A 1 251 ? -11.943 -6.152 14.019 1.00 78.69 251 GLY A N 1
ATOM 1867 C CA . GLY A 1 251 ? -11.901 -4.843 14.684 1.00 78.69 251 GLY A CA 1
ATOM 1868 C C . GLY A 1 251 ? -12.652 -4.738 16.004 1.00 78.69 251 GLY A C 1
ATOM 1869 O O . GLY A 1 251 ? -12.262 -3.917 16.823 1.00 78.69 251 GLY A O 1
ATOM 1870 N N . ASP A 1 252 ? -13.667 -5.570 16.246 1.00 79.50 252 ASP A N 1
ATOM 1871 C CA . ASP A 1 252 ? -14.635 -5.364 17.339 1.00 79.50 252 ASP A CA 1
ATOM 1872 C C . ASP A 1 252 ? -14.013 -5.321 18.738 1.00 79.50 252 ASP A C 1
ATOM 1874 O O . ASP A 1 252 ? -14.520 -4.629 19.612 1.00 79.50 252 ASP A O 1
ATOM 1878 N N . PHE A 1 253 ? -12.875 -5.994 18.939 1.00 84.31 253 PHE A N 1
ATOM 1879 C CA . PHE A 1 253 ? -12.146 -5.983 20.212 1.00 84.31 253 PHE A CA 1
ATOM 1880 C C . PHE A 1 253 ? -11.812 -4.565 20.701 1.00 84.31 253 PHE A C 1
ATOM 1882 O O . PHE A 1 253 ? -11.587 -4.367 21.890 1.00 84.31 253 PHE A O 1
ATOM 1889 N N . ILE A 1 254 ? -11.716 -3.590 19.787 1.00 85.44 254 ILE A N 1
ATOM 1890 C CA . ILE A 1 254 ? -11.331 -2.216 20.114 1.00 85.44 254 ILE A CA 1
ATOM 1891 C C . ILE A 1 254 ? -12.374 -1.522 21.000 1.00 85.44 254 ILE A C 1
ATOM 1893 O O . ILE A 1 254 ? -12.035 -0.589 21.725 1.00 85.44 254 ILE A O 1
ATOM 1897 N N . ASP A 1 255 ? -13.626 -1.989 20.971 1.00 84.31 255 ASP A N 1
ATOM 1898 C CA . ASP A 1 255 ? -14.711 -1.458 21.795 1.00 84.31 255 ASP A CA 1
ATOM 1899 C C . ASP A 1 255 ? -14.524 -1.795 23.289 1.00 84.31 255 ASP A C 1
ATOM 1901 O O . ASP A 1 255 ? -15.016 -1.047 24.138 1.00 84.31 255 ASP A O 1
ATOM 1905 N N . ASP A 1 256 ? -13.750 -2.844 23.597 1.00 84.75 256 ASP A N 1
ATOM 1906 C CA . ASP A 1 256 ? -13.460 -3.334 24.952 1.00 84.75 256 ASP A CA 1
ATOM 1907 C C . ASP A 1 256 ? -12.156 -2.762 25.548 1.00 84.75 256 ASP A C 1
ATOM 1909 O O . ASP A 1 256 ? -11.797 -3.078 26.685 1.00 84.75 256 ASP A O 1
ATOM 1913 N N . VAL A 1 257 ? -11.410 -1.949 24.792 1.00 84.81 257 VAL A N 1
ATOM 1914 C CA . VAL A 1 257 ? -10.117 -1.401 25.233 1.00 84.81 257 VAL A CA 1
ATOM 1915 C C . VAL A 1 257 ? -10.334 -0.162 26.101 1.00 84.81 257 VAL A C 1
ATOM 1917 O O . VAL A 1 257 ? -11.046 0.766 25.709 1.00 84.81 257 VAL A O 1
ATOM 1920 N N . ALA A 1 258 ? -9.706 -0.134 27.280 1.00 82.50 258 ALA A N 1
ATOM 1921 C CA . ALA A 1 258 ? -9.843 0.973 28.217 1.00 82.50 258 ALA A CA 1
ATOM 1922 C C . ALA A 1 258 ? -9.004 2.196 27.806 1.00 82.50 258 ALA A C 1
ATOM 1924 O O . ALA A 1 258 ? -8.001 2.099 27.095 1.00 82.50 258 ALA A O 1
ATOM 1925 N N . VAL A 1 259 ? -9.413 3.370 28.294 1.00 82.94 259 VAL A N 1
ATOM 1926 C CA . VAL A 1 259 ? -8.644 4.615 28.157 1.00 82.94 259 VAL A CA 1
ATOM 1927 C C . VAL A 1 259 ? -7.264 4.420 28.790 1.00 82.94 259 VAL A C 1
ATOM 1929 O O . VAL A 1 259 ? -7.165 3.950 29.921 1.00 82.94 259 VAL A O 1
ATOM 1932 N N . GLY A 1 260 ? -6.206 4.806 28.080 1.00 78.25 260 GLY A N 1
ATOM 1933 C CA . GLY A 1 260 ? -4.824 4.669 28.536 1.00 78.25 260 GLY A CA 1
ATOM 1934 C C . GLY A 1 260 ? -4.165 3.325 28.202 1.00 78.25 260 GLY A C 1
ATOM 1935 O O . GLY A 1 260 ? -2.940 3.228 28.295 1.00 78.25 260 GLY A O 1
ATOM 1936 N N . ASP A 1 261 ? -4.912 2.316 27.748 1.00 83.75 261 ASP A N 1
ATOM 1937 C CA . ASP A 1 261 ? -4.338 1.013 27.395 1.00 83.75 261 ASP A CA 1
ATOM 1938 C C . ASP A 1 261 ? -3.565 1.058 26.066 1.00 83.75 261 ASP A C 1
ATOM 1940 O O . ASP A 1 261 ? -3.822 1.864 25.170 1.00 83.75 261 ASP A O 1
ATOM 1944 N N . PHE A 1 262 ? -2.622 0.135 25.914 1.00 85.19 262 PHE A N 1
ATOM 1945 C CA . PHE A 1 262 ? -1.955 -0.205 24.666 1.00 85.19 262 PHE A CA 1
ATOM 1946 C C . PHE A 1 262 ? -2.550 -1.472 24.067 1.00 85.19 262 PHE A C 1
ATOM 1948 O O . PHE A 1 262 ? -2.639 -2.501 24.732 1.00 85.19 262 PHE A O 1
ATOM 1955 N N . VAL A 1 263 ? -2.850 -1.456 22.772 1.00 87.00 263 VAL A N 1
ATOM 1956 C CA . VAL A 1 263 ? -3.228 -2.674 22.048 1.00 87.00 263 VAL A CA 1
ATOM 1957 C C . VAL A 1 263 ? -1.968 -3.410 21.594 1.00 87.00 263 VAL A C 1
ATOM 1959 O O . VAL A 1 263 ? -1.135 -2.853 20.884 1.00 87.00 263 VAL A O 1
ATOM 1962 N N . VAL A 1 264 ? -1.827 -4.684 21.951 1.00 86.62 264 VAL A N 1
ATOM 1963 C CA . VAL A 1 264 ? -0.720 -5.545 21.513 1.00 86.62 264 VAL A CA 1
ATOM 1964 C C . VAL A 1 264 ? -1.271 -6.673 20.652 1.00 86.62 264 VAL A C 1
ATOM 1966 O O . VAL A 1 264 ? -1.960 -7.569 21.141 1.00 86.62 264 VAL A O 1
ATOM 1969 N N . ILE A 1 265 ? -0.957 -6.635 19.359 1.00 86.75 265 ILE A N 1
ATOM 1970 C CA . ILE A 1 265 ? -1.500 -7.540 18.347 1.00 86.75 265 ILE A CA 1
ATOM 1971 C C . ILE A 1 265 ? -0.446 -8.554 17.909 1.00 86.75 265 ILE A C 1
ATOM 1973 O O . ILE A 1 265 ? 0.540 -8.208 17.259 1.00 86.75 265 ILE A O 1
ATOM 1977 N N . GLY A 1 266 ? -0.704 -9.830 18.185 1.00 86.44 266 GLY A N 1
ATOM 1978 C CA . GLY A 1 266 ? 0.005 -10.957 17.587 1.00 86.44 266 GLY A CA 1
ATOM 1979 C C . GLY A 1 266 ? -0.606 -11.340 16.237 1.00 86.44 266 GLY A C 1
ATOM 1980 O O . GLY A 1 266 ? -1.616 -12.044 16.211 1.00 86.44 266 GLY A O 1
ATOM 1981 N N . ASN A 1 267 ? 0.001 -10.905 15.126 1.00 82.44 267 ASN A N 1
ATOM 1982 C CA . ASN A 1 267 ? -0.389 -11.281 13.753 1.00 82.44 267 ASN A CA 1
ATOM 1983 C C . ASN A 1 267 ? 0.616 -12.269 13.111 1.00 82.44 267 ASN A C 1
ATOM 1985 O O . ASN A 1 267 ? 0.561 -12.521 11.906 1.00 82.44 267 ASN A O 1
ATOM 1989 N N . GLY A 1 268 ? 1.512 -12.859 13.915 1.00 81.62 268 GLY A N 1
ATOM 1990 C CA . GLY A 1 268 ? 2.402 -13.954 13.517 1.00 81.62 268 GLY A CA 1
ATOM 1991 C C . GLY A 1 268 ? 3.513 -13.527 12.561 1.00 81.62 268 GLY A C 1
ATOM 1992 O O . GLY A 1 268 ? 3.891 -14.305 11.688 1.00 81.62 268 GLY A O 1
ATOM 1993 N N . GLY A 1 269 ? 3.970 -12.278 12.658 1.00 78.25 269 GLY A N 1
ATOM 1994 C CA . GLY A 1 269 ? 5.002 -11.709 11.791 1.00 78.25 269 GLY A CA 1
ATOM 1995 C C . GLY A 1 269 ? 4.604 -11.578 10.316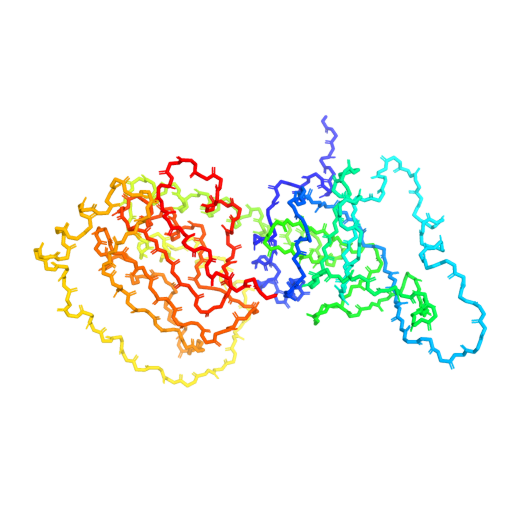 1.00 78.25 269 GLY A C 1
ATOM 1996 O O . GLY A 1 269 ? 5.470 -11.374 9.464 1.00 78.25 269 GLY A O 1
ATOM 1997 N N . ARG A 1 270 ? 3.313 -11.706 9.974 1.00 77.69 270 ARG A N 1
ATOM 1998 C CA . ARG A 1 270 ? 2.851 -11.621 8.580 1.00 77.69 270 ARG A CA 1
ATOM 1999 C C . ARG A 1 270 ? 3.121 -10.242 7.979 1.00 77.69 270 ARG A C 1
ATOM 2001 O O . ARG A 1 270 ? 2.869 -9.209 8.601 1.00 77.69 270 ARG A O 1
ATOM 2008 N N . THR A 1 271 ? 3.608 -10.242 6.739 1.00 79.06 271 THR A N 1
ATOM 2009 C CA . THR A 1 271 ? 3.989 -9.030 5.988 1.00 79.06 271 THR A CA 1
ATOM 2010 C C . THR A 1 271 ? 3.129 -8.781 4.750 1.00 79.06 271 THR A C 1
ATOM 2012 O O . THR A 1 271 ? 3.248 -7.736 4.113 1.00 79.06 271 THR A O 1
ATOM 2015 N N . ASP A 1 272 ? 2.259 -9.730 4.418 1.00 74.25 272 ASP A N 1
ATOM 2016 C CA . ASP A 1 272 ? 1.378 -9.750 3.253 1.00 74.25 272 ASP A CA 1
ATOM 2017 C C . ASP A 1 272 ? -0.004 -9.143 3.535 1.00 74.25 272 ASP A C 1
ATOM 2019 O O . ASP A 1 272 ? -0.673 -8.681 2.614 1.00 74.25 272 ASP A O 1
ATOM 2023 N N . CYS A 1 273 ? -0.429 -9.096 4.800 1.00 74.38 273 CYS A N 1
ATOM 2024 C CA . CYS A 1 273 ? -1.666 -8.438 5.207 1.00 74.38 273 CYS A CA 1
ATOM 2025 C C . CYS A 1 273 ? -1.627 -7.967 6.666 1.00 74.38 273 CYS A C 1
ATOM 2027 O O . CYS A 1 273 ? -0.780 -8.357 7.473 1.00 74.38 273 CYS A O 1
ATOM 2029 N N . THR A 1 274 ? -2.563 -7.086 6.992 1.00 76.00 274 THR A N 1
ATOM 2030 C CA . THR A 1 274 ? -2.623 -6.348 8.252 1.00 76.00 274 THR A CA 1
ATOM 2031 C C . THR A 1 274 ? -4.044 -6.320 8.789 1.00 76.00 274 THR A C 1
ATOM 2033 O O . THR A 1 274 ? -5.008 -6.518 8.054 1.00 76.00 274 THR A O 1
ATOM 2036 N N . VAL A 1 275 ? -4.136 -6.081 10.087 1.00 77.38 275 VAL A N 1
ATOM 2037 C CA . VAL A 1 275 ? -5.352 -6.109 10.904 1.00 77.38 275 VAL A CA 1
ATOM 2038 C C . VAL A 1 275 ? -5.570 -4.775 11.625 1.00 77.38 275 VAL A C 1
ATOM 2040 O O . VAL A 1 275 ? -6.440 -4.659 12.477 1.00 77.38 275 VAL A O 1
ATOM 2043 N N . TRP A 1 276 ? -4.755 -3.767 11.298 1.00 82.88 276 TRP A N 1
ATOM 2044 C CA . TRP A 1 276 ? -4.852 -2.420 11.842 1.00 82.88 276 TRP A CA 1
ATOM 2045 C C . TRP A 1 276 ? -4.759 -1.398 10.713 1.00 82.88 276 TRP A C 1
ATOM 2047 O O . TRP A 1 276 ? -3.858 -1.457 9.868 1.00 82.88 276 TRP A O 1
ATOM 2057 N N . GLY A 1 277 ? -5.694 -0.454 10.723 1.00 79.50 277 GLY A N 1
ATOM 2058 C CA . GLY A 1 277 ? -5.849 0.556 9.688 1.00 79.50 277 GLY A CA 1
ATOM 2059 C C . GLY A 1 277 ? -6.440 1.858 10.220 1.00 79.50 277 GLY A C 1
ATOM 2060 O O . GLY A 1 277 ? -6.509 2.078 11.431 1.00 79.50 277 GLY A O 1
ATOM 2061 N N . ASP A 1 278 ? -6.869 2.722 9.308 1.00 79.62 278 ASP A N 1
ATOM 2062 C CA . ASP A 1 278 ? -7.267 4.104 9.587 1.00 79.62 278 ASP A CA 1
ATOM 2063 C C . ASP A 1 278 ? -8.463 4.193 10.543 1.00 79.62 278 ASP A C 1
ATOM 2065 O O . ASP A 1 278 ? -8.387 4.860 11.569 1.00 79.62 278 ASP A O 1
ATOM 2069 N N . ILE A 1 279 ? -9.539 3.448 10.271 1.00 81.25 279 ILE A N 1
ATOM 2070 C CA . ILE A 1 279 ? -10.774 3.479 11.078 1.00 81.25 279 ILE A CA 1
ATOM 2071 C C . ILE A 1 279 ? -10.479 3.147 12.549 1.00 81.25 279 ILE A C 1
ATOM 2073 O O . ILE A 1 279 ? -10.884 3.883 13.447 1.00 81.25 279 ILE A O 1
ATOM 2077 N N . ILE A 1 280 ? -9.717 2.074 12.793 1.00 83.44 280 ILE A N 1
ATOM 2078 C CA . ILE A 1 280 ? -9.345 1.645 14.149 1.00 83.44 280 ILE A CA 1
ATOM 2079 C C . ILE A 1 280 ? -8.397 2.667 14.792 1.00 83.44 280 ILE A C 1
ATOM 2081 O O . ILE A 1 280 ? -8.533 2.969 15.972 1.00 83.44 280 ILE A O 1
ATOM 2085 N N . THR A 1 281 ? -7.480 3.254 14.016 1.00 83.38 281 THR A N 1
ATOM 2086 C CA . THR A 1 281 ? -6.569 4.303 14.505 1.00 83.38 281 THR A CA 1
ATOM 2087 C C . THR A 1 281 ? -7.336 5.529 14.994 1.00 83.38 281 THR A C 1
ATOM 2089 O O . THR A 1 281 ? -7.061 6.037 16.080 1.00 83.38 281 THR A O 1
ATOM 2092 N N . GLN A 1 282 ? -8.314 5.994 14.218 1.00 79.88 282 GLN A N 1
ATOM 2093 C CA . GLN A 1 282 ? -9.113 7.161 14.578 1.00 79.88 282 GLN A CA 1
ATOM 2094 C C . GLN A 1 282 ? -9.992 6.893 15.793 1.00 79.88 282 GLN A C 1
ATOM 2096 O O . GLN A 1 282 ? -10.061 7.724 16.695 1.00 79.88 282 GLN A O 1
ATOM 2101 N N . TYR A 1 283 ? -10.603 5.711 15.858 1.00 83.31 283 TYR A N 1
ATOM 2102 C CA . TYR A 1 283 ? -11.376 5.308 17.023 1.00 83.31 283 TYR A CA 1
ATOM 2103 C C . TYR A 1 283 ? -10.520 5.229 18.292 1.00 83.31 283 TYR A C 1
ATOM 2105 O O . TYR A 1 283 ? -10.890 5.775 19.330 1.00 83.31 283 TYR A O 1
ATOM 2113 N N . ALA A 1 284 ? -9.340 4.610 18.189 1.00 85.00 284 ALA A N 1
ATOM 2114 C CA . ALA A 1 284 ? -8.396 4.489 19.290 1.00 85.00 284 ALA A CA 1
ATOM 2115 C C . ALA A 1 284 ? -7.960 5.860 19.823 1.00 85.00 284 ALA A C 1
ATOM 2117 O O . ALA A 1 284 ? -7.970 6.080 21.033 1.00 85.00 284 ALA A O 1
ATOM 2118 N N . ALA A 1 285 ? -7.654 6.800 18.925 1.00 80.62 285 ALA A N 1
ATOM 2119 C CA . ALA A 1 285 ? -7.310 8.166 19.302 1.00 80.62 285 ALA A CA 1
ATOM 2120 C C . ALA A 1 285 ? -8.469 8.884 20.020 1.00 80.62 285 ALA A C 1
ATOM 2122 O O . ALA A 1 285 ? -8.241 9.535 21.037 1.00 80.62 285 ALA A O 1
ATOM 2123 N N . LEU A 1 286 ? -9.711 8.740 19.539 1.00 79.44 286 LEU A N 1
ATOM 2124 C CA . LEU A 1 286 ? -10.892 9.364 20.156 1.00 79.44 286 LEU A CA 1
ATOM 2125 C C . LEU A 1 286 ? -11.212 8.797 21.542 1.00 79.44 286 LEU A C 1
ATOM 2127 O O . LEU A 1 286 ? -11.657 9.536 22.416 1.00 79.44 286 LEU A O 1
ATOM 2131 N N . ARG A 1 287 ? -10.967 7.500 21.753 1.00 80.81 287 ARG A N 1
ATOM 2132 C CA . ARG A 1 287 ? -11.145 6.834 23.050 1.00 80.81 287 ARG A CA 1
ATOM 2133 C C . ARG A 1 287 ? -9.953 6.982 23.995 1.00 80.81 287 ARG A C 1
ATOM 2135 O O . ARG A 1 287 ? -9.986 6.432 25.088 1.00 80.81 287 ARG A O 1
ATOM 2142 N N . GLY A 1 288 ? -8.904 7.704 23.604 1.00 77.31 288 GLY A N 1
ATOM 2143 C CA . GLY A 1 288 ? -7.719 7.876 24.443 1.00 77.31 288 GLY A CA 1
ATOM 2144 C C . GLY A 1 288 ? -6.976 6.567 24.720 1.00 77.31 288 GLY A C 1
ATOM 2145 O O . GLY A 1 288 ? -6.363 6.429 25.774 1.00 77.31 288 GLY A O 1
ATOM 2146 N N . ILE A 1 289 ? -7.031 5.602 23.798 1.00 83.31 289 ILE A N 1
ATOM 2147 C CA . ILE A 1 289 ? -6.108 4.459 23.791 1.00 83.31 289 ILE A CA 1
ATOM 2148 C C . ILE A 1 289 ? -4.699 5.032 23.588 1.00 83.31 289 ILE A C 1
ATOM 2150 O O . ILE A 1 289 ? -4.519 5.951 22.792 1.00 83.31 289 ILE A O 1
ATOM 2154 N N . SER A 1 290 ? -3.701 4.526 24.308 1.00 78.50 290 SER A N 1
ATOM 2155 C CA . SER A 1 290 ? -2.350 5.106 24.328 1.00 78.50 290 SER A CA 1
ATOM 2156 C C . SER A 1 290 ? -1.524 4.770 23.086 1.00 78.50 290 SER A C 1
ATOM 2158 O O . SER A 1 290 ? -0.693 5.570 22.648 1.00 78.50 290 SER A O 1
ATOM 2160 N N . GLY A 1 291 ? -1.750 3.599 22.485 1.00 82.06 291 GLY A N 1
ATOM 2161 C CA . GLY A 1 291 ? -1.019 3.164 21.298 1.00 82.06 291 GLY A CA 1
ATOM 2162 C C . GLY A 1 291 ? -1.324 1.733 20.868 1.00 82.06 291 GLY A C 1
ATOM 2163 O O . GLY A 1 291 ? -2.088 1.017 21.513 1.00 82.06 291 GLY A O 1
ATOM 2164 N N . ALA A 1 292 ? -0.697 1.307 19.769 1.00 83.12 292 ALA A N 1
ATOM 2165 C CA . ALA A 1 292 ? -0.783 -0.062 19.272 1.00 83.12 292 ALA A CA 1
ATOM 2166 C C . ALA A 1 292 ? 0.597 -0.600 18.863 1.00 83.12 292 ALA A C 1
ATOM 2168 O O . ALA A 1 292 ? 1.375 0.092 18.204 1.00 83.12 292 ALA A O 1
ATOM 2169 N N . VAL A 1 293 ? 0.875 -1.854 19.221 1.00 82.69 293 VAL A N 1
ATOM 2170 C CA . VAL A 1 293 ? 2.055 -2.629 18.818 1.00 82.69 293 VAL A CA 1
ATOM 2171 C C . VAL A 1 293 ? 1.583 -3.840 18.028 1.00 82.69 293 VAL A C 1
ATOM 2173 O O . VAL A 1 293 ? 0.691 -4.560 18.468 1.00 82.69 293 VAL A O 1
ATOM 2176 N N . ILE A 1 294 ? 2.178 -4.076 16.859 1.00 82.19 294 ILE A N 1
ATOM 2177 C CA . ILE A 1 294 ? 1.739 -5.123 15.932 1.00 82.19 294 ILE A CA 1
ATOM 2178 C C . ILE A 1 294 ? 2.938 -5.987 15.553 1.00 82.19 294 ILE A C 1
ATOM 2180 O O . ILE A 1 294 ? 3.891 -5.499 14.950 1.00 82.19 294 ILE A O 1
ATOM 2184 N N . ASP A 1 295 ? 2.863 -7.281 15.856 1.00 81.12 295 ASP A N 1
ATOM 2185 C CA . ASP A 1 295 ? 3.749 -8.304 15.299 1.00 81.12 295 ASP A CA 1
ATOM 2186 C C . ASP A 1 295 ? 3.361 -8.578 13.834 1.00 81.12 295 ASP A C 1
ATOM 2188 O O . ASP A 1 295 ? 2.532 -9.443 13.540 1.00 81.12 295 ASP A O 1
ATOM 2192 N N . GLY A 1 296 ? 3.894 -7.760 12.922 1.00 75.69 296 GLY A N 1
ATOM 2193 C CA . GLY A 1 296 ? 3.592 -7.779 11.490 1.00 75.69 296 GLY A CA 1
ATOM 2194 C C . GLY A 1 296 ? 3.682 -6.386 10.857 1.00 75.69 296 GLY A C 1
ATOM 2195 O O . GLY A 1 296 ? 4.523 -5.567 11.231 1.00 75.69 296 GLY A O 1
ATOM 2196 N N . VAL A 1 297 ? 2.814 -6.108 9.879 1.00 71.38 297 VAL A N 1
ATOM 2197 C CA . VAL A 1 297 ? 2.750 -4.816 9.165 1.00 71.38 297 VAL A CA 1
ATOM 2198 C C . VAL A 1 297 ? 1.468 -4.035 9.474 1.00 71.38 297 VAL A C 1
ATOM 2200 O O . VAL A 1 297 ? 0.437 -4.630 9.778 1.00 71.38 297 VAL A O 1
ATOM 2203 N N . CYS A 1 298 ? 1.516 -2.703 9.358 1.00 68.12 298 CYS A N 1
ATOM 2204 C CA . CYS A 1 298 ? 0.365 -1.787 9.449 1.00 68.12 298 CYS A CA 1
ATOM 2205 C C . CYS A 1 298 ? -0.015 -1.240 8.060 1.00 68.12 298 CYS A C 1
ATOM 2207 O O . CYS A 1 298 ? 0.879 -0.958 7.251 1.00 68.12 298 CYS A O 1
ATOM 2209 N N . ARG A 1 299 ? -1.324 -1.104 7.782 1.00 65.62 299 ARG A N 1
ATOM 2210 C CA . ARG A 1 299 ? -1.843 -0.666 6.471 1.00 65.62 299 ARG A CA 1
ATOM 2211 C C . ARG A 1 299 ? -1.757 0.831 6.249 1.00 65.62 299 ARG A C 1
ATOM 2213 O O . ARG A 1 299 ? -1.324 1.248 5.187 1.00 65.62 299 ARG A O 1
ATOM 2220 N N . ASP A 1 300 ? -2.208 1.617 7.224 1.00 64.31 300 ASP A N 1
ATOM 2221 C CA . ASP A 1 300 ? -2.591 3.027 7.046 1.00 64.31 300 ASP A CA 1
ATOM 2222 C C . ASP A 1 300 ? -1.627 3.981 7.757 1.00 64.31 300 ASP A C 1
ATOM 2224 O O . ASP A 1 300 ? -2.008 4.896 8.486 1.00 64.31 300 ASP A O 1
ATOM 2228 N N . VAL A 1 301 ? -0.333 3.776 7.519 1.00 62.91 301 VAL A N 1
ATOM 2229 C CA . VAL A 1 301 ? 0.735 4.558 8.159 1.00 62.91 301 VAL A CA 1
ATOM 2230 C C . VAL A 1 301 ? 0.648 6.051 7.797 1.00 62.91 301 VAL A C 1
ATOM 2232 O O . VAL A 1 301 ? 1.032 6.899 8.597 1.00 62.91 301 VAL A O 1
ATOM 2235 N N . ASN A 1 302 ? 0.116 6.387 6.613 1.00 59.50 302 ASN A N 1
ATOM 2236 C CA . ASN A 1 302 ? -0.065 7.771 6.158 1.00 59.50 302 ASN A CA 1
ATOM 2237 C C . ASN A 1 302 ? -0.917 8.590 7.129 1.00 59.50 302 ASN A C 1
ATOM 2239 O O . ASN A 1 302 ? -0.462 9.620 7.620 1.00 59.50 302 ASN A O 1
ATOM 2243 N N . ARG A 1 303 ? -2.134 8.109 7.408 1.00 61.25 303 ARG A N 1
ATOM 2244 C CA . ARG A 1 303 ? -3.134 8.835 8.197 1.00 61.25 303 ARG A CA 1
ATOM 2245 C C . ARG A 1 303 ? -2.812 8.795 9.688 1.00 61.25 303 ARG A C 1
ATOM 2247 O O . ARG A 1 303 ? -2.930 9.821 10.348 1.00 61.25 303 ARG A O 1
ATOM 2254 N N . ALA A 1 304 ? -2.274 7.670 10.168 1.00 54.31 304 ALA A N 1
ATOM 2255 C CA . ALA A 1 304 ? -1.829 7.515 11.551 1.00 54.31 304 ALA A CA 1
ATOM 2256 C C . ALA A 1 304 ? -0.694 8.477 11.953 1.00 54.31 304 ALA A C 1
ATOM 2258 O O . ALA A 1 304 ? -0.583 8.832 13.118 1.00 54.31 304 ALA A O 1
ATOM 2259 N N . ILE A 1 305 ? 0.169 8.884 11.011 1.00 57.88 305 ILE A N 1
ATOM 2260 C CA . ILE A 1 305 ? 1.282 9.811 11.290 1.00 57.88 305 ILE A CA 1
ATOM 2261 C C . ILE A 1 305 ? 0.891 11.274 11.026 1.00 57.88 305 ILE A C 1
ATOM 2263 O O . ILE A 1 305 ? 1.464 12.172 11.637 1.00 57.88 305 ILE A O 1
ATOM 2267 N N . SER A 1 306 ? -0.035 11.538 10.097 1.00 48.19 306 SER A N 1
ATOM 2268 C CA . SER A 1 306 ? -0.391 12.907 9.698 1.00 48.19 306 SER A CA 1
ATOM 2269 C C . SER A 1 306 ? -1.429 13.585 10.591 1.00 48.19 306 SER A C 1
ATOM 2271 O O . SER A 1 306 ? -1.582 14.802 10.496 1.00 48.19 306 SER A O 1
ATOM 2273 N N . ASP A 1 307 ? -2.178 12.836 11.404 1.00 49.81 307 ASP A N 1
ATOM 2274 C CA . ASP A 1 307 ? -3.195 13.427 12.274 1.00 49.81 307 ASP A CA 1
ATOM 2275 C C . ASP A 1 307 ? -2.544 14.048 13.520 1.00 49.81 307 ASP A C 1
ATOM 2277 O O . ASP A 1 307 ? -2.206 13.378 14.491 1.00 49.81 307 ASP A O 1
ATOM 2281 N N . SER A 1 308 ? -2.357 15.369 13.504 1.00 38.44 308 SER A N 1
ATOM 2282 C CA . SER A 1 308 ? -1.769 16.125 14.617 1.00 38.44 308 SER A CA 1
ATOM 2283 C C . SER A 1 308 ? -2.636 16.138 15.885 1.00 38.44 308 SER A C 1
ATOM 2285 O O . SER A 1 308 ? -2.228 16.724 16.884 1.00 38.44 308 SER A O 1
ATOM 2287 N N . ARG A 1 309 ? -3.847 15.558 15.846 1.00 41.50 309 ARG A N 1
ATOM 2288 C CA . ARG A 1 309 ? -4.728 15.390 17.014 1.00 41.50 309 ARG A CA 1
ATOM 2289 C C . ARG A 1 309 ? -4.574 14.031 17.684 1.00 41.50 309 ARG A C 1
ATOM 2291 O O . ARG A 1 309 ? -4.988 13.884 18.832 1.00 41.50 309 ARG A O 1
ATOM 2298 N N . SER A 1 310 ? -3.985 13.045 17.010 1.00 45.22 310 SER A N 1
ATOM 2299 C CA . SER A 1 310 ? -3.690 11.766 17.639 1.00 45.22 310 SER A CA 1
ATOM 2300 C C . SER A 1 310 ? -2.392 11.892 18.435 1.00 45.22 310 SER A C 1
ATOM 2302 O O . SER A 1 310 ? -1.309 11.675 17.905 1.00 45.22 310 SER A O 1
ATOM 2304 N N . ASN A 1 311 ? -2.503 12.154 19.740 1.00 41.97 311 ASN A N 1
ATOM 2305 C CA . ASN A 1 311 ? -1.443 11.851 20.718 1.00 41.97 311 ASN A CA 1
ATOM 2306 C C . ASN A 1 311 ? -1.206 10.333 20.869 1.00 41.97 311 ASN A C 1
ATOM 2308 O O . ASN A 1 311 ? -0.514 9.899 21.787 1.00 41.97 311 ASN A O 1
ATOM 2312 N N . LEU A 1 312 ? -1.788 9.521 19.977 1.00 46.56 312 LEU A N 1
ATOM 2313 C CA . LEU A 1 312 ? -1.581 8.091 19.902 1.00 46.56 312 LEU A CA 1
ATOM 2314 C C . LEU A 1 312 ? -0.093 7.861 19.641 1.00 46.56 312 LEU A C 1
ATOM 2316 O O . LEU A 1 312 ? 0.403 8.065 18.529 1.00 46.56 312 LEU A O 1
ATOM 2320 N N . GLY A 1 313 ? 0.625 7.434 20.676 1.00 45.62 313 GLY A N 1
ATOM 2321 C CA . GLY A 1 313 ? 1.970 6.921 20.536 1.00 45.62 313 GLY A CA 1
ATOM 2322 C C . GLY A 1 313 ? 1.886 5.603 19.802 1.00 45.62 313 GLY A C 1
ATOM 2323 O O . GLY A 1 313 ? 1.955 4.537 20.411 1.00 45.62 313 GLY A O 1
ATOM 2324 N N . LEU A 1 314 ? 1.728 5.655 18.479 1.00 47.16 314 LEU A N 1
ATOM 2325 C CA . LEU A 1 314 ? 1.985 4.508 17.634 1.00 47.16 314 LEU A CA 1
ATOM 2326 C C . LEU A 1 314 ? 3.493 4.267 17.738 1.00 47.16 314 LEU A C 1
ATOM 2328 O O . LEU A 1 314 ? 4.285 4.804 16.958 1.00 47.16 314 LEU A O 1
ATOM 2332 N N . LEU A 1 315 ? 3.907 3.531 18.775 1.00 41.09 315 LEU A N 1
ATOM 2333 C CA . LEU A 1 315 ? 5.278 3.086 18.919 1.00 41.09 315 LEU A CA 1
ATOM 2334 C C . LEU A 1 315 ? 5.573 2.326 17.628 1.00 41.09 315 LEU A C 1
ATOM 2336 O O . LEU A 1 315 ? 4.969 1.292 17.344 1.00 41.09 315 LEU A O 1
ATOM 2340 N N . LYS A 1 316 ? 6.439 2.912 16.795 1.00 40.62 316 LYS A N 1
ATOM 2341 C CA . LYS A 1 316 ? 6.855 2.397 15.490 1.00 40.62 316 LYS A CA 1
ATOM 2342 C C . LYS A 1 316 ? 7.668 1.117 15.691 1.00 40.62 316 LYS A C 1
ATOM 2344 O O . LYS A 1 316 ? 8.870 1.103 15.462 1.00 40.62 316 LYS A O 1
ATOM 2349 N N . LEU A 1 317 ? 7.009 0.045 16.113 1.00 34.62 317 LEU A N 1
ATOM 2350 C CA . LEU A 1 317 ? 7.524 -1.316 16.074 1.00 34.62 317 LEU A CA 1
ATOM 2351 C C . LEU A 1 317 ? 6.870 -2.112 14.934 1.00 34.62 317 LEU A C 1
ATOM 2353 O O . LEU A 1 317 ? 6.883 -3.334 14.945 1.00 34.62 317 LEU A O 1
ATOM 2357 N N . CYS A 1 318 ? 6.331 -1.435 13.910 1.00 36.19 318 CYS A N 1
ATOM 2358 C CA . CYS A 1 318 ? 6.252 -2.055 12.588 1.00 36.19 318 CYS A CA 1
ATOM 2359 C C . CYS A 1 318 ? 7.695 -2.310 12.160 1.00 36.19 318 CYS A C 1
ATOM 2361 O O . CYS A 1 318 ? 8.430 -1.347 11.942 1.00 36.19 318 CYS A O 1
ATOM 2363 N N . HIS A 1 319 ? 8.096 -3.579 12.125 1.00 32.97 319 HIS A N 1
ATOM 2364 C CA . HIS A 1 319 ? 9.441 -4.040 11.790 1.00 32.97 319 HIS A CA 1
ATOM 2365 C C . HIS A 1 319 ? 10.040 -3.215 10.632 1.00 32.97 319 HIS A C 1
ATOM 2367 O O . HIS A 1 319 ? 9.706 -3.411 9.465 1.00 32.97 319 HIS A O 1
ATOM 2373 N N . ARG A 1 320 ? 10.916 -2.258 10.965 1.00 27.81 320 ARG A N 1
ATOM 2374 C CA . ARG A 1 320 ? 11.967 -1.791 10.063 1.00 27.81 320 ARG A CA 1
ATOM 2375 C C . ARG A 1 320 ? 13.078 -2.828 10.181 1.00 27.81 320 ARG A C 1
ATOM 2377 O O . ARG A 1 320 ? 13.937 -2.692 11.049 1.00 27.81 320 ARG A O 1
ATOM 2384 N N . ILE A 1 321 ? 13.008 -3.875 9.366 1.00 29.56 321 ILE A N 1
ATOM 2385 C CA . ILE A 1 321 ? 14.205 -4.591 8.916 1.00 29.56 321 ILE A CA 1
ATOM 2386 C C . ILE A 1 321 ? 14.377 -4.235 7.448 1.00 29.56 321 ILE A C 1
ATOM 2388 O O . ILE A 1 321 ? 13.363 -4.337 6.722 1.00 29.56 321 ILE A O 1
#

Secondary structure (DSSP, 8-state):
-PPPPHHHHHHHS-HHHHHHHHHHTT---B-SS-EESSSPPPEEEE---EEEEE--SSSPPPPTTHHHHTTS--SS----EEE-SSEE--HHHHHHTT-EEEESEE-----TTTEEEEEESS-EEETTEEE-TT-EEEEETTEEEEE-GGGHHHHHHHHHHHHHHHHHHHHHHHTT--HHHHHS-TTTHHHHTTSPPPPP-PPPPPPPP---PPPHHHHHHHHHHGGGT-----EEEEE-----SS---SSGGGGGPPTTPEEEEEEEEESS--S--HHHHHHHHHTT--EEEEEE--S-HHHHHH-TT--------S---

InterPro domains:
  IPR005493 Ribonuclease E inhibitor RraA/RraA-like protein [PF03737] (76-145)
  IPR005493 Ribonuclease E inhibitor RraA/RraA-like protein [PF03737] (227-303)
  IPR005493 Ribonuclease E inhibitor RraA/RraA-like protein [cd16841] (232-301)
  IPR036704 Ribonuclease E inhibitor RraA/RraA-like superfamily [SSF89562] (13-156)
  IPR036704 Ribonuclease E inhibitor RraA/RraA-like superfamily [SSF89562] (228-303)

Sequence (321 aa):
MGATSILDRLSALDTNTVSDALGFLGLKGATYGLRPLWDCPKIVGRASTVKVGPKTDAASTTHLLTSVIDRVKINDCGIRGTIIDGMSRDIGGSREVGYSVYGWGVTMISARNRVVQLDSGTPLQMRGVTVHQDDYVIADRCGTVLVPAARIEKVFHLAERIDRSQARMVQAVREGHAVSEVMHDSQFKAIREIAPAQTPAAAVPAPGHNPKSASCEDQELVALFAESGSPVGPAFKVRYFPASDPPGSVGDFIDDVAVGDFVVIGNGGRTDCTVWGDIITQYAALRGISGAVIDGVCRDVNRAISDSRSNLGLLKLCHRI

Foldseek 3Di:
DDDQDLQNLLVVFAPLLLCVLCVQVVHDWFAFLWAWQDQAAKDKDFDKDWDKDFDPDPDFADDPCPVVQVVPPPPPDDDQEDTDQAEDEPVVVCVVVRHIYIYNYYDPDDCGNTMHTPDIQAWDDRRNHIGGGGWMWIAHRLHITTHGPVCSVSSSVRSVLSVVLVVVLLVVLVVPDANVVSVPDPSVVVSNVSHDDDDFDDDDDDDDDDPDDDDPVQVVVQVVCVVVLDQDGAEDEEEDDPAGVVGDDLANCLNVDAASYEYEYHPPQERPDDSAEDSNLSNCQVRNHQEYHYSYAHRHVPNNVPPPSRSRPPVPPNDPD

Organism: Aspergillus homomorphus (strain CBS 101889) (NCBI:txid1450537)

pLDDT: mean 76.34, std 18.46, range [27.81, 97.5]

Radius of gyration: 22.34 Å; chains: 1; bounding box: 58×46×66 Å